Protein AF-A0A7X4AG46-F1 (afdb_monomer_lite)

Sequence (211 aa):
MIAHLKGREKALELFGLTGSRAEWIVLASLHGGVFTRSQLSEWFGMDRFKTLRFVQFLKRRRLAAEEMVGDLKVCRICARGIYRALGAEGIRLRRITATEVAMRRLLSFDYVIDHPDQSWLPTEDEKVAAFEALDIGRPAMPVRVYRGAAGGARRYFPRGMPVALDSRRAVFVHADPGWDTSTALRSWRDRHLKLWEALRELGLSVEVAGV

Structure (mmCIF, N/CA/C/O backbone):
data_AF-A0A7X4AG46-F1
#
_entry.id   AF-A0A7X4AG46-F1
#
loop_
_atom_site.group_PDB
_atom_site.id
_atom_site.type_symbol
_atom_site.label_atom_id
_atom_site.label_alt_id
_atom_site.label_comp_id
_atom_site.label_asym_id
_atom_site.label_entity_id
_atom_site.label_seq_id
_atom_site.pdbx_PDB_ins_code
_atom_site.Cartn_x
_atom_site.Cartn_y
_atom_site.Cartn_z
_atom_site.occupancy
_atom_site.B_iso_or_equiv
_atom_site.auth_seq_id
_atom_site.auth_comp_id
_atom_site.auth_asym_id
_atom_site.auth_atom_id
_atom_site.pdbx_PDB_model_num
ATOM 1 N N . MET A 1 1 ? -16.866 -0.900 -3.834 1.00 57.66 1 MET A N 1
ATOM 2 C CA . MET A 1 1 ? -15.931 -2.041 -3.762 1.00 57.66 1 MET A CA 1
ATOM 3 C C . MET A 1 1 ? -14.729 -1.708 -4.625 1.00 57.66 1 MET A C 1
ATOM 5 O O . MET A 1 1 ? -14.921 -1.357 -5.781 1.00 57.66 1 MET A O 1
ATOM 9 N N . ILE A 1 2 ? -13.528 -1.764 -4.055 1.00 76.81 2 ILE A N 1
ATOM 10 C CA . ILE A 1 2 ? -12.278 -1.457 -4.759 1.00 76.81 2 ILE A CA 1
ATOM 11 C C . ILE A 1 2 ? -11.921 -2.633 -5.681 1.00 76.81 2 ILE A C 1
ATOM 13 O O . ILE A 1 2 ? -11.839 -3.774 -5.219 1.00 76.81 2 ILE A O 1
ATOM 17 N N . ALA A 1 3 ? -11.723 -2.369 -6.974 1.00 78.75 3 ALA A N 1
ATOM 18 C CA . ALA A 1 3 ? -11.667 -3.406 -8.006 1.00 78.75 3 ALA A CA 1
ATOM 19 C C . ALA A 1 3 ? -10.555 -4.449 -7.775 1.00 78.75 3 ALA A C 1
ATOM 21 O O . ALA A 1 3 ? -10.831 -5.648 -7.831 1.00 78.75 3 ALA A O 1
ATOM 22 N N . HIS A 1 4 ? -9.332 -4.022 -7.433 1.00 84.00 4 HIS A N 1
ATOM 23 C CA . HIS A 1 4 ? -8.186 -4.930 -7.229 1.00 84.00 4 HIS A CA 1
ATOM 24 C C . HIS A 1 4 ? -8.269 -5.766 -5.941 1.00 84.00 4 HIS A C 1
ATOM 26 O O . HIS A 1 4 ? -7.485 -6.701 -5.750 1.00 84.00 4 HIS A O 1
ATOM 32 N N . LEU A 1 5 ? -9.215 -5.450 -5.050 1.00 85.88 5 LEU A N 1
ATOM 33 C CA . LEU A 1 5 ? -9.438 -6.185 -3.802 1.00 85.88 5 LEU A CA 1
ATOM 34 C C . LEU A 1 5 ? -10.561 -7.212 -3.887 1.00 85.88 5 LEU A C 1
ATOM 36 O O . LEU A 1 5 ? -10.688 -8.029 -2.975 1.00 85.88 5 LEU A O 1
ATOM 40 N N . LYS A 1 6 ? -11.356 -7.183 -4.960 1.00 87.44 6 LYS A N 1
ATOM 41 C CA . LYS A 1 6 ? -12.551 -8.011 -5.108 1.00 87.44 6 LYS A CA 1
ATOM 42 C C . LYS A 1 6 ? -12.244 -9.492 -4.868 1.00 87.44 6 LYS A C 1
ATOM 44 O O . LYS A 1 6 ? -11.406 -10.085 -5.542 1.00 87.44 6 LYS A O 1
ATOM 49 N N . GLY A 1 7 ? -12.954 -10.093 -3.917 1.00 90.06 7 GLY A N 1
ATOM 50 C CA . GLY A 1 7 ? -12.848 -11.501 -3.544 1.00 90.06 7 GLY A CA 1
ATOM 51 C C . GLY A 1 7 ? -11.800 -11.794 -2.468 1.00 90.06 7 GLY A C 1
ATOM 52 O O . GLY A 1 7 ? -11.896 -12.833 -1.812 1.00 90.06 7 GLY A O 1
ATOM 53 N N . ARG A 1 8 ? -10.834 -10.895 -2.224 1.00 93.44 8 ARG A N 1
ATOM 54 C CA . ARG A 1 8 ? -9.813 -11.082 -1.176 1.00 93.44 8 ARG A CA 1
ATOM 55 C C . ARG A 1 8 ? -10.402 -10.925 0.225 1.00 93.44 8 ARG A C 1
ATOM 57 O O . ARG A 1 8 ? -9.885 -11.510 1.173 1.00 93.44 8 ARG A O 1
ATOM 64 N N . GLU A 1 9 ? -11.493 -10.175 0.371 1.00 93.75 9 GLU A N 1
ATOM 65 C CA . GLU A 1 9 ? -12.183 -9.960 1.645 1.00 93.75 9 GLU A CA 1
ATOM 66 C C . GLU A 1 9 ? -12.731 -11.262 2.244 1.00 93.75 9 GLU A C 1
ATOM 68 O O . GLU A 1 9 ? -12.702 -11.433 3.463 1.00 93.75 9 GLU A O 1
ATOM 73 N N . LYS A 1 10 ? -13.129 -12.220 1.395 1.00 95.25 10 LYS A N 1
ATOM 74 C CA . LYS A 1 10 ? -13.623 -13.539 1.822 1.00 95.25 10 LYS A CA 1
ATOM 75 C C . LYS A 1 10 ? -12.570 -14.341 2.580 1.00 95.25 10 LYS A C 1
ATOM 77 O O . LYS A 1 10 ? -12.891 -15.071 3.513 1.00 95.25 10 LYS A O 1
ATOM 82 N N . ALA A 1 11 ? -11.292 -14.154 2.247 1.00 95.62 11 ALA A N 1
ATOM 83 C CA . ALA A 1 11 ? -10.194 -14.804 2.956 1.00 95.62 11 ALA A CA 1
ATOM 84 C C . ALA A 1 11 ? -10.101 -14.366 4.430 1.00 95.62 11 ALA A C 1
ATOM 86 O O . ALA A 1 11 ? -9.425 -15.020 5.225 1.00 95.62 11 ALA A O 1
ATOM 87 N N . LEU A 1 12 ? -10.772 -13.270 4.817 1.00 97.00 12 LEU A N 1
ATOM 88 C CA . LEU A 1 12 ? -10.755 -12.766 6.186 1.00 97.00 12 LEU A CA 1
ATOM 89 C C . LEU A 1 12 ? -11.916 -13.254 7.066 1.00 97.00 12 LEU A C 1
ATOM 91 O O . LEU A 1 12 ? -11.895 -13.012 8.279 1.00 97.00 12 LEU A O 1
ATOM 95 N N . GLU A 1 13 ? -12.869 -14.008 6.512 1.00 96.19 13 GLU A N 1
ATOM 96 C CA . GLU A 1 13 ? -14.014 -14.552 7.259 1.00 96.19 13 GLU A CA 1
ATOM 97 C C . GLU A 1 13 ? -13.573 -15.460 8.413 1.00 96.19 13 GLU A C 1
ATOM 99 O O . GLU A 1 13 ? -14.125 -15.387 9.512 1.00 96.19 13 GLU A O 1
ATOM 104 N N . LEU A 1 14 ? -12.490 -16.222 8.225 1.00 95.25 14 LEU A N 1
ATOM 105 C CA . LEU A 1 14 ? -11.906 -17.086 9.258 1.00 95.25 14 LEU A CA 1
ATOM 106 C C . LEU A 1 14 ? -11.330 -16.315 10.465 1.00 95.25 14 LEU A C 1
ATOM 108 O O . LEU A 1 14 ? -11.115 -16.891 11.530 1.00 95.25 14 LEU A O 1
ATOM 112 N N . PHE A 1 15 ? -11.117 -15.001 10.333 1.00 96.75 15 PHE A N 1
ATOM 113 C CA . PHE A 1 15 ? -10.746 -14.106 11.438 1.00 96.75 15 PHE A CA 1
ATOM 114 C C . PHE A 1 15 ? -11.965 -13.384 12.045 1.00 96.75 15 PHE A C 1
ATOM 116 O O . PHE A 1 15 ? -11.825 -12.545 12.943 1.00 96.75 15 PHE A O 1
ATOM 123 N N . GLY A 1 16 ? -13.173 -13.712 11.575 1.00 96.12 16 GLY A N 1
ATOM 124 C CA . GLY A 1 16 ? -14.434 -13.068 11.934 1.00 96.12 16 GLY A CA 1
ATOM 125 C C . GLY A 1 16 ? -14.559 -11.642 11.400 1.00 96.12 16 GLY A C 1
ATOM 126 O O . GLY A 1 16 ? -15.196 -10.808 12.045 1.00 96.12 16 GLY A O 1
ATOM 127 N N . LEU A 1 17 ? -13.905 -11.347 10.275 1.00 96.50 17 LEU A N 1
ATOM 128 C CA . LEU A 1 17 ? -14.048 -10.100 9.531 1.00 96.50 17 LEU A CA 1
ATOM 129 C C . LEU A 1 17 ? -14.922 -10.367 8.305 1.00 96.50 17 LEU A C 1
ATOM 131 O O . LEU A 1 17 ? -14.644 -11.286 7.547 1.00 96.50 17 LEU A O 1
ATOM 135 N N . THR A 1 18 ? -15.958 -9.557 8.101 1.00 94.31 18 THR A N 1
ATOM 136 C CA . THR A 1 18 ? -16.891 -9.690 6.972 1.00 94.31 18 THR A CA 1
ATOM 137 C C . THR A 1 18 ? -17.238 -8.322 6.389 1.00 94.31 18 THR A C 1
ATOM 139 O O . THR A 1 18 ? -17.055 -7.287 7.045 1.00 94.31 18 THR A O 1
ATOM 142 N N . GLY A 1 19 ? -17.733 -8.315 5.148 1.00 92.12 19 GLY A N 1
ATOM 143 C CA . GLY A 1 19 ? -18.195 -7.113 4.453 1.00 92.12 19 GLY A CA 1
ATOM 144 C C . GLY A 1 19 ? -17.146 -6.001 4.420 1.00 92.12 19 GLY A C 1
ATOM 145 O O . GLY A 1 19 ? -15.949 -6.249 4.282 1.00 92.12 19 GLY A O 1
ATOM 146 N N . SER A 1 20 ? -17.589 -4.764 4.632 1.00 91.62 20 SER A N 1
ATOM 147 C CA . SER A 1 20 ? -16.734 -3.577 4.548 1.00 91.62 20 SER A CA 1
ATOM 148 C C . SER A 1 20 ? -15.586 -3.563 5.575 1.00 91.62 20 SER A C 1
ATOM 150 O O . SER A 1 20 ? -14.523 -3.006 5.308 1.00 91.62 20 SER A O 1
ATOM 152 N N . ARG A 1 21 ? -15.729 -4.244 6.727 1.00 94.81 21 ARG A N 1
ATOM 153 C CA . ARG A 1 21 ? -14.625 -4.434 7.694 1.00 94.81 21 ARG A CA 1
ATOM 154 C C . ARG A 1 21 ? -13.525 -5.331 7.145 1.00 94.81 21 ARG A C 1
ATOM 156 O O . ARG A 1 21 ? -12.355 -5.076 7.419 1.00 94.81 21 ARG A O 1
ATOM 163 N N . ALA A 1 22 ? -13.892 -6.385 6.420 1.00 95.88 22 ALA A N 1
ATOM 164 C CA . ALA A 1 22 ? -12.917 -7.228 5.748 1.00 95.88 22 ALA A CA 1
ATOM 165 C C . ALA A 1 22 ? -12.231 -6.446 4.623 1.00 95.88 22 ALA A C 1
ATOM 167 O O . ALA A 1 22 ? -11.005 -6.436 4.584 1.00 95.88 22 ALA A O 1
ATOM 168 N N . GLU A 1 23 ? -12.986 -5.707 3.802 1.00 94.81 23 GLU A N 1
ATOM 169 C CA . GLU A 1 23 ? -12.425 -4.854 2.740 1.00 94.81 23 GLU A CA 1
ATOM 170 C C . GLU A 1 23 ? -11.373 -3.874 3.280 1.00 94.81 23 GLU A C 1
ATOM 172 O O . GLU A 1 23 ? -10.259 -3.829 2.760 1.00 94.81 23 GLU A O 1
ATOM 177 N N . TRP A 1 24 ? -11.674 -3.167 4.376 1.00 95.94 24 TRP A N 1
ATOM 178 C CA . TRP A 1 24 ? -10.717 -2.269 5.030 1.00 95.94 24 TRP A CA 1
ATOM 179 C C . TRP A 1 24 ? -9.435 -2.985 5.464 1.00 95.94 24 TRP A C 1
ATOM 181 O O . TRP A 1 24 ? -8.330 -2.504 5.219 1.00 95.94 24 TRP A O 1
ATOM 191 N N . ILE A 1 25 ? -9.558 -4.146 6.114 1.00 97.56 25 ILE A N 1
ATOM 192 C CA . ILE A 1 25 ? -8.389 -4.888 6.599 1.00 97.56 25 ILE A CA 1
ATOM 193 C C . ILE A 1 25 ? -7.570 -5.456 5.440 1.00 97.56 25 ILE A C 1
ATOM 195 O O . ILE A 1 25 ? -6.343 -5.469 5.541 1.00 97.56 25 ILE A O 1
ATOM 199 N N . VAL A 1 26 ? -8.198 -5.876 4.340 1.00 96.75 26 VAL A N 1
ATOM 200 C CA . VAL A 1 26 ? -7.478 -6.243 3.115 1.00 96.75 26 VAL A CA 1
ATOM 201 C C . VAL A 1 26 ? -6.711 -5.038 2.577 1.00 96.75 26 VAL A 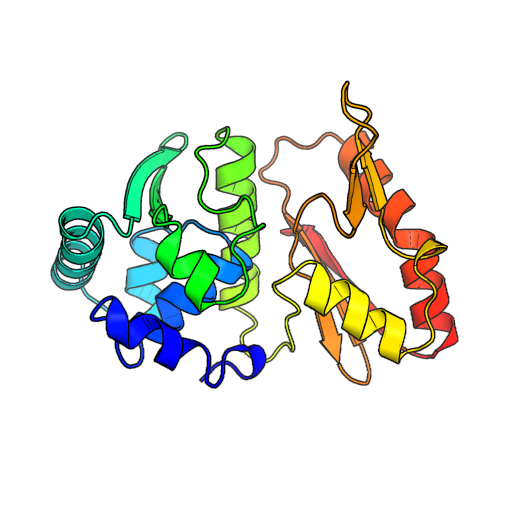C 1
ATOM 203 O O . VAL A 1 26 ? -5.499 -5.138 2.386 1.00 96.75 26 VAL A O 1
ATOM 206 N N . LEU A 1 27 ? -7.394 -3.907 2.379 1.00 96.25 27 LEU A N 1
ATOM 207 C CA . LEU A 1 27 ? -6.818 -2.674 1.842 1.00 96.25 27 LEU A CA 1
ATOM 208 C C . LEU A 1 27 ? -5.603 -2.242 2.674 1.00 96.25 27 LEU A C 1
ATOM 210 O O . LEU A 1 27 ? -4.491 -2.138 2.151 1.00 96.25 27 LEU A O 1
ATOM 214 N N . ALA A 1 28 ? -5.789 -2.114 3.990 1.00 96.94 28 ALA A N 1
ATOM 215 C CA . ALA A 1 28 ? -4.734 -1.750 4.924 1.00 96.94 28 ALA A CA 1
ATOM 216 C C . ALA A 1 28 ? -3.595 -2.772 4.949 1.00 96.94 28 ALA A C 1
ATOM 218 O O . ALA A 1 28 ? -2.438 -2.369 4.911 1.00 96.94 28 ALA A O 1
ATOM 219 N N . SER A 1 29 ? -3.867 -4.082 4.967 1.00 96.69 29 SER A N 1
ATOM 220 C CA . SER A 1 29 ? -2.807 -5.108 5.006 1.00 96.69 29 SER A CA 1
ATOM 221 C C . SER A 1 29 ? -1.920 -5.088 3.765 1.00 96.69 29 SER A C 1
ATOM 223 O O . SER A 1 29 ? -0.727 -5.370 3.863 1.00 96.69 29 SER A O 1
ATOM 225 N N . LEU A 1 30 ? -2.502 -4.782 2.609 1.00 95.25 30 LEU A N 1
ATOM 226 C CA . LEU A 1 30 ? -1.826 -4.859 1.322 1.00 95.25 30 LEU A CA 1
ATOM 227 C C . LEU A 1 30 ? -1.069 -3.580 0.950 1.00 95.25 30 LEU A C 1
ATOM 229 O O . LEU A 1 30 ? -0.043 -3.681 0.282 1.00 95.25 30 LEU A O 1
ATOM 233 N N . HIS A 1 31 ? -1.519 -2.412 1.417 1.00 94.44 31 HIS A N 1
ATOM 234 C CA . HIS A 1 31 ? -0.946 -1.124 1.002 1.00 94.44 31 HIS A CA 1
ATOM 235 C C . HIS A 1 31 ? -0.170 -0.375 2.090 1.00 94.44 31 HIS A C 1
ATOM 237 O O . HIS A 1 31 ? 0.759 0.359 1.765 1.00 94.44 31 HIS A O 1
ATOM 243 N N . GLY A 1 32 ? -0.452 -0.606 3.377 1.00 92.31 32 GLY A N 1
ATOM 244 C CA . GLY A 1 32 ? 0.255 0.083 4.471 1.00 92.31 32 GLY A CA 1
ATOM 245 C C . GLY A 1 32 ? 0.729 -0.818 5.613 1.00 92.31 32 GLY A C 1
ATOM 246 O O . GLY A 1 32 ? 1.736 -0.547 6.261 1.00 92.31 32 GLY A O 1
ATOM 247 N N . GLY A 1 33 ? 0.017 -1.904 5.903 1.00 95.69 33 GLY A N 1
ATOM 248 C CA . GLY A 1 33 ? 0.134 -2.701 7.133 1.00 95.69 33 GLY A CA 1
ATOM 249 C C . GLY A 1 33 ? -0.266 -1.971 8.407 1.00 95.69 33 GLY A C 1
ATOM 250 O O . GLY A 1 33 ? -0.248 -2.566 9.487 1.00 95.69 33 GLY A O 1
ATOM 251 N N . VAL A 1 34 ? -0.585 -0.687 8.294 1.00 96.69 34 VAL A N 1
ATOM 252 C CA . VAL A 1 34 ? -0.869 0.238 9.378 1.00 96.69 34 VAL A CA 1
ATOM 253 C C . VAL A 1 34 ? -1.988 1.177 8.950 1.00 96.69 34 VAL A C 1
ATOM 255 O O . VAL A 1 34 ? -2.142 1.436 7.761 1.00 96.69 34 VAL A O 1
ATOM 258 N N . PHE A 1 35 ? -2.752 1.678 9.912 1.00 97.75 35 PHE A N 1
ATOM 259 C CA . PHE A 1 35 ? -3.740 2.731 9.695 1.00 97.75 35 PHE A CA 1
ATOM 260 C C . PHE A 1 35 ? -3.978 3.530 10.981 1.00 97.75 35 PHE A C 1
ATOM 262 O O . PHE A 1 35 ? -3.713 3.046 12.086 1.00 97.75 35 PHE A O 1
ATOM 269 N N . THR A 1 36 ? -4.504 4.745 10.869 1.00 97.12 36 THR A N 1
ATOM 270 C CA . THR A 1 36 ? -4.928 5.562 12.010 1.00 97.12 36 THR A CA 1
ATOM 271 C C . THR A 1 36 ? -6.413 5.376 12.301 1.00 97.12 36 THR A C 1
ATOM 273 O O . THR A 1 36 ? -7.208 4.942 11.465 1.00 97.12 36 THR A O 1
ATOM 276 N N . ARG A 1 37 ? -6.828 5.740 13.517 1.00 95.69 37 ARG A N 1
ATOM 277 C CA . ARG A 1 37 ? -8.256 5.766 13.856 1.00 95.69 37 ARG A CA 1
ATOM 278 C C . ARG A 1 37 ? -9.026 6.782 13.014 1.00 95.69 37 ARG A C 1
ATOM 280 O O . ARG A 1 37 ? -10.192 6.527 12.751 1.00 95.69 37 ARG A O 1
ATOM 287 N N . SER A 1 38 ? -8.394 7.886 12.613 1.00 94.56 38 SER A N 1
ATOM 288 C CA . SER A 1 38 ? -9.013 8.918 11.777 1.00 94.56 38 SER A CA 1
ATOM 289 C C . SER A 1 38 ? -9.325 8.375 10.386 1.00 94.56 38 SER A C 1
ATOM 291 O O . SER A 1 38 ? -10.494 8.373 10.022 1.00 94.56 38 SER A O 1
ATOM 293 N N . GLN A 1 39 ? -8.337 7.773 9.710 1.00 96.06 39 GLN A N 1
ATOM 294 C CA . GLN A 1 39 ? -8.519 7.096 8.416 1.00 96.06 39 GLN A CA 1
ATOM 295 C C . GLN A 1 39 ? -9.651 6.056 8.481 1.00 96.06 39 GLN A C 1
ATOM 297 O O . GLN A 1 39 ? -10.525 6.001 7.623 1.00 96.06 39 GLN A O 1
ATOM 302 N N . LEU A 1 40 ? -9.674 5.249 9.550 1.00 95.94 40 LEU A N 1
ATOM 303 C CA . LEU A 1 40 ? -10.729 4.260 9.776 1.00 95.94 40 LEU A CA 1
ATOM 304 C C . LEU A 1 40 ? -12.113 4.912 9.970 1.00 95.94 40 LEU A C 1
ATOM 306 O O . LEU A 1 40 ? -13.106 4.424 9.436 1.00 95.94 40 LEU A O 1
ATOM 310 N N . SER A 1 41 ? -12.195 5.972 10.778 1.00 95.38 41 SER A N 1
ATOM 311 C CA . SER A 1 41 ? -13.450 6.682 11.052 1.00 95.38 41 SER A CA 1
ATOM 312 C C . SER A 1 41 ? -14.015 7.308 9.785 1.00 95.38 41 SER A C 1
ATOM 314 O O . SER A 1 41 ? -15.211 7.187 9.540 1.00 95.38 41 SER A O 1
ATOM 316 N N . GLU A 1 42 ? -13.150 7.944 9.001 1.00 94.50 42 GLU A N 1
ATOM 317 C CA . GLU A 1 42 ? -13.475 8.609 7.744 1.00 94.50 42 GLU A CA 1
ATOM 318 C C . GLU A 1 42 ? -13.971 7.607 6.704 1.00 94.50 42 GLU A C 1
ATOM 320 O O . GLU A 1 42 ? -15.089 7.749 6.213 1.00 94.50 42 GLU A O 1
ATOM 325 N N . TRP A 1 43 ? -13.229 6.514 6.494 1.00 91.69 43 TRP A N 1
ATOM 326 C CA . TRP A 1 43 ? -13.609 5.446 5.567 1.00 91.69 43 TRP A CA 1
ATOM 327 C C . TRP A 1 43 ? -15.017 4.893 5.825 1.00 91.69 43 TRP A C 1
ATOM 329 O O . TRP A 1 43 ? -15.775 4.616 4.897 1.00 91.69 43 TRP A O 1
ATOM 339 N N . PHE A 1 44 ? -15.379 4.703 7.096 1.00 93.06 44 PHE A N 1
ATOM 340 C CA . PHE A 1 44 ? -16.669 4.125 7.464 1.00 93.06 44 PHE A CA 1
ATOM 341 C C . PHE A 1 44 ? -17.762 5.150 7.801 1.00 93.06 44 PHE A C 1
ATOM 343 O O . PHE A 1 44 ? -18.873 4.735 8.142 1.00 93.06 44 PHE A O 1
ATOM 350 N N . GLY A 1 45 ? -17.463 6.454 7.805 1.00 92.75 45 GLY A N 1
ATOM 351 C CA . GLY A 1 45 ? -18.355 7.468 8.382 1.00 92.75 45 GLY A CA 1
ATOM 352 C C . GLY A 1 45 ? -18.742 7.155 9.838 1.00 92.75 45 GLY A C 1
ATOM 353 O O . GLY A 1 45 ? -19.884 7.354 10.254 1.00 92.75 45 GLY A O 1
ATOM 354 N N . MET A 1 46 ? -17.823 6.561 10.607 1.00 91.44 46 MET A N 1
ATOM 355 C CA . MET A 1 46 ? -18.072 6.100 11.975 1.00 91.44 46 MET A CA 1
ATOM 356 C C . MET A 1 46 ? -17.779 7.183 13.011 1.00 91.44 46 MET A C 1
ATOM 358 O O . MET A 1 46 ? -16.828 7.951 12.890 1.00 91.44 46 MET A O 1
ATOM 362 N N . ASP A 1 47 ? -18.544 7.163 14.104 1.00 93.44 47 ASP A N 1
ATOM 363 C CA . ASP A 1 47 ? -18.209 7.909 15.314 1.00 93.44 47 ASP A CA 1
ATOM 364 C C . ASP A 1 47 ? -17.015 7.288 16.067 1.00 93.44 47 ASP A C 1
ATOM 366 O O . ASP A 1 47 ? -16.652 6.115 15.900 1.00 93.44 47 ASP A O 1
ATOM 370 N N . ARG A 1 48 ? -16.440 8.073 16.985 1.00 91.06 48 ARG A N 1
ATOM 371 C CA . ARG A 1 48 ? -15.284 7.681 17.805 1.00 91.06 48 ARG A CA 1
ATOM 372 C C . ARG A 1 48 ? -15.496 6.371 18.578 1.00 91.06 48 ARG A C 1
ATOM 374 O O . ARG A 1 48 ? -14.542 5.603 18.735 1.00 91.06 48 ARG A O 1
ATOM 381 N N . PHE A 1 49 ? -16.702 6.100 19.081 1.00 94.44 49 PHE A N 1
ATOM 382 C CA . PHE A 1 49 ? -16.981 4.906 19.886 1.00 94.44 49 PHE A CA 1
ATOM 383 C C . PHE A 1 49 ? -17.026 3.641 19.028 1.00 94.44 49 PHE A C 1
ATOM 385 O O . PHE A 1 49 ? -16.495 2.603 19.432 1.00 94.44 49 PHE A O 1
ATOM 392 N N . LYS A 1 50 ? -17.631 3.700 17.837 1.00 95.19 50 LYS A N 1
ATOM 393 C CA . LYS A 1 50 ? -17.628 2.593 16.864 1.00 95.19 50 LYS A CA 1
ATOM 394 C C . LYS A 1 50 ? -16.210 2.278 16.393 1.00 95.19 50 LYS A C 1
ATOM 396 O O . LYS A 1 50 ? -15.805 1.114 16.459 1.00 95.19 50 LYS A O 1
ATOM 401 N N . THR A 1 51 ? -15.440 3.305 16.044 1.00 95.38 51 THR A N 1
ATOM 402 C CA . THR A 1 51 ? -14.027 3.186 15.655 1.00 95.38 51 THR A CA 1
ATOM 403 C C . THR A 1 51 ? -13.206 2.520 16.763 1.00 95.38 51 THR A C 1
ATOM 405 O O . THR A 1 51 ? -12.516 1.525 16.525 1.00 95.38 51 THR A O 1
ATOM 408 N N . LEU A 1 52 ? -13.345 2.979 18.014 1.00 95.75 52 LEU A N 1
ATOM 409 C CA . LEU A 1 52 ? -12.647 2.383 19.157 1.00 95.75 52 LEU A CA 1
ATOM 410 C C . LEU A 1 52 ? -13.038 0.917 19.383 1.00 95.75 52 LEU A C 1
ATOM 412 O O . LEU A 1 52 ? -12.161 0.086 19.624 1.00 95.75 52 LEU A O 1
ATOM 416 N N . ARG A 1 53 ? -14.331 0.579 19.300 1.00 96.94 53 ARG A N 1
ATOM 417 C CA . ARG A 1 53 ? -14.803 -0.806 19.465 1.00 96.94 53 ARG A CA 1
ATOM 418 C C . ARG A 1 53 ? -14.206 -1.736 18.415 1.00 96.94 53 ARG A C 1
ATOM 420 O O . ARG A 1 53 ? -13.801 -2.845 18.766 1.00 96.94 53 ARG A O 1
ATOM 427 N N . PHE A 1 54 ? -14.109 -1.297 17.161 1.00 97.38 54 PHE A N 1
ATOM 428 C CA . PHE A 1 54 ? -13.514 -2.116 16.108 1.00 97.38 54 PHE A CA 1
ATOM 429 C C . PHE A 1 54 ? -12.008 -2.317 16.319 1.00 97.38 54 PHE A C 1
ATOM 431 O O . PHE A 1 54 ? -11.526 -3.448 16.278 1.00 97.38 54 PHE A O 1
ATOM 438 N N . VAL A 1 55 ? -11.272 -1.263 16.676 1.00 97.38 55 VAL A N 1
ATOM 439 C CA . VAL A 1 55 ? -9.846 -1.383 17.025 1.00 97.38 55 VAL A CA 1
ATOM 440 C C . VAL A 1 55 ? -9.637 -2.318 18.222 1.00 97.38 55 VAL A C 1
ATOM 442 O O . VAL A 1 55 ? -8.758 -3.179 18.199 1.00 97.38 55 VAL A O 1
ATOM 445 N N . GLN A 1 56 ? -10.471 -2.219 19.261 1.00 97.94 56 GLN A N 1
ATOM 446 C CA . GLN A 1 56 ? -10.411 -3.137 20.400 1.00 97.94 56 GLN A CA 1
ATOM 447 C C . GLN A 1 56 ? -10.701 -4.588 20.003 1.00 97.94 56 GLN A C 1
ATOM 449 O O . GLN A 1 56 ? -10.042 -5.489 20.518 1.00 97.94 56 GLN A O 1
ATOM 454 N N . PHE A 1 57 ? -11.654 -4.824 19.09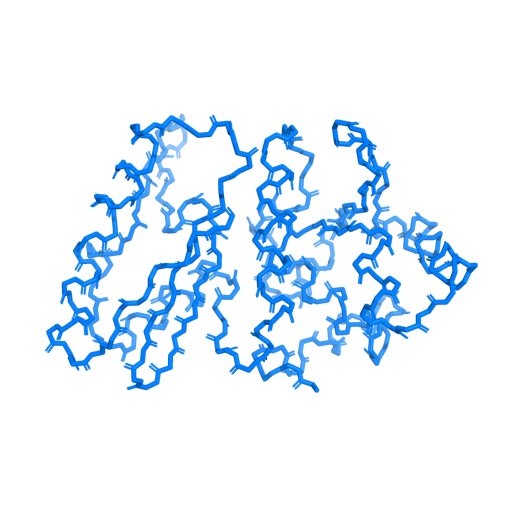8 1.00 97.75 57 PHE A N 1
ATOM 455 C CA . PHE A 1 57 ? -11.920 -6.152 18.546 1.00 97.75 57 PHE A CA 1
ATOM 456 C C . PHE A 1 57 ? -10.666 -6.736 17.876 1.00 97.75 57 PHE A C 1
ATOM 458 O O . PHE A 1 57 ? -10.270 -7.857 18.206 1.00 97.75 57 PHE A O 1
ATOM 465 N N . LEU A 1 58 ? -9.989 -5.960 17.021 1.00 98.12 58 LEU A N 1
ATOM 466 C CA . LEU A 1 58 ? -8.754 -6.397 16.359 1.00 98.12 58 LEU A CA 1
ATOM 467 C C . LEU A 1 58 ? -7.656 -6.730 17.379 1.00 98.12 58 LEU A C 1
ATOM 469 O O . LEU A 1 58 ? -6.988 -7.757 17.255 1.00 98.12 58 LEU A O 1
ATOM 473 N N . LYS A 1 59 ? -7.498 -5.904 18.420 1.00 98.00 59 LYS A N 1
ATOM 474 C CA . LYS A 1 59 ? -6.492 -6.109 19.476 1.00 98.00 59 LYS A CA 1
ATOM 475 C C . LYS A 1 59 ? -6.772 -7.336 20.334 1.00 98.00 59 LYS A C 1
ATOM 477 O O . LYS A 1 59 ? -5.868 -8.137 20.556 1.00 98.00 59 LYS A O 1
ATOM 482 N N . ARG A 1 60 ? -8.016 -7.520 20.791 1.00 97.56 60 ARG A N 1
ATOM 483 C CA . ARG A 1 60 ? -8.409 -8.679 21.616 1.00 97.56 60 ARG A CA 1
ATOM 484 C C . ARG A 1 60 ? -8.168 -10.000 20.887 1.00 97.56 60 ARG A C 1
ATOM 486 O O . ARG A 1 60 ? -7.751 -10.971 21.506 1.00 97.56 60 ARG A O 1
ATOM 493 N N . ARG A 1 61 ? -8.356 -10.014 19.565 1.00 97.06 61 ARG A N 1
ATOM 494 C CA . ARG A 1 61 ? -8.074 -11.173 18.704 1.00 97.06 61 ARG A CA 1
ATOM 495 C C . ARG A 1 61 ? -6.622 -11.252 18.221 1.00 97.06 61 ARG A C 1
ATOM 497 O O . ARG A 1 61 ? -6.303 -12.126 17.423 1.00 97.06 61 ARG A O 1
ATOM 504 N N . ARG A 1 62 ? -5.744 -10.356 18.690 1.00 97.12 62 ARG A N 1
ATOM 505 C CA . ARG A 1 62 ? -4.325 -10.266 18.296 1.00 97.12 62 ARG A CA 1
ATOM 506 C C . ARG A 1 62 ? -4.123 -10.122 16.780 1.00 97.12 62 ARG A C 1
ATOM 508 O O . ARG A 1 62 ? -3.108 -10.554 16.241 1.00 97.12 62 ARG A O 1
ATOM 515 N N . LEU A 1 63 ? -5.092 -9.513 16.096 1.00 97.94 63 LEU A N 1
ATOM 516 C CA . LEU A 1 63 ? -5.037 -9.210 14.664 1.00 97.94 63 LEU A CA 1
ATOM 517 C C . LEU A 1 63 ? -4.245 -7.929 14.395 1.00 97.94 63 LEU A C 1
ATOM 519 O O . LEU A 1 63 ? -3.515 -7.843 13.406 1.00 97.94 63 LEU A O 1
ATOM 523 N N . ALA A 1 64 ? -4.359 -6.961 15.304 1.00 98.00 64 ALA A N 1
ATOM 524 C CA . ALA A 1 64 ? -3.632 -5.703 15.261 1.00 98.00 64 ALA A CA 1
ATOM 525 C C . ALA A 1 64 ? -3.064 -5.327 16.636 1.00 98.00 64 ALA A C 1
ATOM 527 O O . ALA A 1 64 ? -3.564 -5.762 17.675 1.00 98.00 64 ALA A O 1
ATOM 528 N N . ALA A 1 65 ? -2.038 -4.483 16.629 1.00 97.25 65 ALA A N 1
ATOM 529 C CA . ALA A 1 65 ? -1.488 -3.813 17.799 1.00 97.25 65 ALA A CA 1
ATOM 530 C C . ALA A 1 65 ? -1.599 -2.295 17.610 1.00 97.25 65 ALA A C 1
ATOM 532 O O . ALA A 1 65 ? -1.555 -1.812 16.484 1.00 97.25 65 ALA A O 1
ATOM 533 N N . GLU A 1 66 ? -1.752 -1.550 18.703 1.00 95.94 66 GLU A N 1
ATOM 534 C CA . GLU A 1 66 ? -1.664 -0.089 18.665 1.00 95.94 66 GLU A CA 1
ATOM 535 C C . GLU A 1 66 ? -0.329 0.356 19.240 1.00 95.94 66 GLU A C 1
ATOM 537 O O . GLU A 1 66 ? 0.040 -0.090 20.325 1.00 95.94 66 GLU A O 1
ATOM 542 N N . GLU A 1 67 ? 0.346 1.251 18.535 1.00 94.56 67 GLU A N 1
ATOM 543 C CA . GLU A 1 67 ? 1.639 1.815 18.911 1.00 94.56 67 GLU A CA 1
ATOM 544 C C . GLU A 1 67 ? 1.668 3.320 18.611 1.00 94.56 67 GLU A C 1
ATOM 546 O O . GLU A 1 67 ? 0.847 3.825 17.839 1.00 94.56 67 GLU A O 1
ATOM 551 N N . MET A 1 68 ? 2.568 4.042 19.280 1.00 94.69 68 MET A N 1
ATOM 552 C CA . MET A 1 68 ? 2.838 5.447 18.977 1.00 94.69 68 MET A CA 1
ATOM 553 C C . MET A 1 68 ? 3.914 5.520 17.896 1.00 94.69 68 MET A C 1
ATOM 555 O O . MET A 1 68 ? 4.948 4.860 18.000 1.00 94.69 68 MET A O 1
ATOM 559 N N . VAL A 1 69 ? 3.654 6.311 16.863 1.00 92.00 69 VAL A N 1
ATOM 560 C CA . VAL A 1 69 ? 4.570 6.612 15.764 1.00 92.00 69 VAL A CA 1
ATOM 561 C C . VAL A 1 69 ? 4.733 8.127 15.763 1.00 92.00 69 VAL A C 1
ATOM 563 O O . VAL A 1 69 ? 3.851 8.845 15.296 1.00 92.00 69 VAL A O 1
ATOM 566 N N . GLY A 1 70 ? 5.810 8.617 16.384 1.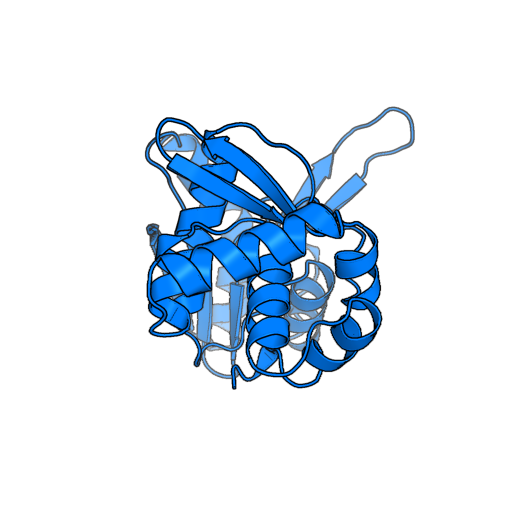00 88.62 70 GLY A N 1
ATOM 567 C CA . GLY A 1 70 ? 5.866 10.014 16.826 1.00 88.62 70 GLY A CA 1
ATOM 568 C C . GLY A 1 70 ? 4.691 10.310 17.764 1.00 88.62 70 GLY A C 1
ATOM 569 O O . GLY A 1 70 ? 4.421 9.530 18.679 1.00 88.62 70 GLY A O 1
ATOM 570 N N . ASP A 1 71 ? 3.935 11.364 17.463 1.00 89.81 71 ASP A N 1
ATOM 571 C CA . ASP A 1 71 ? 2.744 11.761 18.226 1.00 89.81 71 ASP A CA 1
ATOM 572 C C . ASP A 1 71 ? 1.437 11.134 17.705 1.00 89.81 71 ASP A C 1
ATOM 574 O O . ASP A 1 71 ? 0.351 11.396 18.229 1.00 89.81 71 ASP A O 1
ATOM 578 N N . LEU A 1 72 ? 1.512 10.267 16.688 1.00 92.31 72 LEU A N 1
ATOM 579 C CA . LEU A 1 72 ? 0.344 9.616 16.097 1.00 92.31 72 LEU A CA 1
ATOM 580 C C . LEU A 1 72 ? 0.111 8.224 16.679 1.00 92.31 72 LEU A C 1
ATOM 582 O O . LEU A 1 72 ? 1.014 7.393 16.774 1.00 92.31 72 LEU A O 1
ATOM 586 N N . LYS A 1 73 ? -1.152 7.931 17.004 1.00 95.12 73 LYS A N 1
ATOM 587 C CA . LYS A 1 73 ? -1.579 6.595 17.427 1.00 95.12 73 LYS A CA 1
ATOM 588 C C . LYS A 1 73 ? -1.960 5.746 16.220 1.00 95.12 73 LYS A C 1
ATOM 590 O O . LYS A 1 73 ? -2.971 6.001 15.562 1.00 95.12 73 LYS A O 1
ATOM 595 N N . VAL A 1 74 ? -1.180 4.700 15.980 1.00 96.88 74 VAL A N 1
ATOM 596 C CA . VAL A 1 74 ? -1.257 3.874 14.774 1.00 96.88 74 VAL A CA 1
ATOM 597 C C . VAL A 1 74 ? -1.667 2.449 15.126 1.00 96.88 74 VAL A C 1
ATOM 599 O O . VAL A 1 74 ? -1.155 1.849 16.069 1.00 96.88 74 VAL A O 1
ATOM 602 N N . CYS A 1 75 ? -2.599 1.893 14.355 1.00 97.81 75 CYS A N 1
ATOM 603 C CA . CYS A 1 75 ? -2.998 0.493 14.402 1.00 97.81 75 CYS A CA 1
ATOM 604 C C . CYS A 1 75 ? -2.197 -0.299 13.365 1.00 97.81 75 CYS A C 1
ATOM 606 O O . CYS A 1 75 ? -2.459 -0.191 12.172 1.00 97.81 75 CYS A O 1
ATOM 608 N N . ARG A 1 76 ? -1.255 -1.134 13.804 1.00 97.75 76 ARG A N 1
ATOM 609 C CA . ARG A 1 76 ? -0.504 -2.055 12.943 1.00 97.75 76 ARG A CA 1
ATOM 610 C C . ARG A 1 76 ? -1.175 -3.418 12.879 1.00 97.75 76 ARG A C 1
ATOM 612 O O . ARG A 1 76 ? -1.346 -4.075 13.905 1.00 97.75 76 ARG A O 1
ATOM 619 N N . ILE A 1 77 ? -1.470 -3.896 11.675 1.00 97.94 77 ILE A N 1
ATOM 620 C CA . ILE A 1 77 ? -1.991 -5.245 11.434 1.00 97.94 77 ILE A CA 1
ATOM 621 C C . ILE A 1 77 ? -0.825 -6.225 11.548 1.00 97.94 77 ILE A C 1
ATOM 623 O O . ILE A 1 77 ? 0.055 -6.267 10.688 1.00 97.94 77 ILE A O 1
ATOM 627 N N . CYS A 1 78 ? -0.788 -7.002 12.629 1.00 96.50 78 CYS A N 1
ATOM 628 C CA . CYS A 1 78 ? 0.380 -7.790 13.022 1.00 96.50 78 CYS A CA 1
ATOM 629 C C . CYS A 1 78 ? 0.207 -9.304 12.825 1.00 96.50 78 CYS A C 1
ATOM 631 O O . CYS A 1 78 ? 1.204 -10.032 12.773 1.00 96.50 78 CYS A O 1
ATOM 633 N N . ALA A 1 79 ? -1.030 -9.790 12.684 1.00 96.56 79 ALA A N 1
ATOM 634 C CA . ALA A 1 79 ? -1.299 -11.217 12.559 1.00 96.56 79 ALA A CA 1
ATOM 635 C C . ALA A 1 79 ? -0.781 -11.784 11.234 1.00 96.56 79 ALA A C 1
ATOM 637 O O . ALA A 1 79 ? -1.332 -11.529 10.168 1.00 96.56 79 ALA A O 1
ATOM 638 N N . ARG A 1 80 ? 0.235 -12.652 11.314 1.00 96.00 80 ARG A N 1
ATOM 639 C CA . ARG A 1 80 ? 0.792 -13.389 10.163 1.00 96.00 80 ARG A CA 1
ATOM 640 C C . ARG A 1 80 ? -0.278 -14.155 9.375 1.00 96.00 80 ARG A C 1
ATOM 642 O O . ARG A 1 80 ? -0.160 -14.247 8.159 1.00 96.00 80 ARG A O 1
ATOM 649 N N . GLY A 1 81 ? -1.308 -14.664 10.057 1.00 96.75 81 GLY A N 1
ATOM 650 C CA . GLY A 1 81 ? -2.424 -15.377 9.434 1.00 96.75 81 GLY A CA 1
ATOM 651 C C . GLY A 1 81 ? -3.188 -14.536 8.410 1.00 96.75 81 GLY A C 1
ATOM 652 O O . GLY A 1 81 ? -3.498 -15.059 7.348 1.00 96.75 81 GLY A O 1
ATOM 653 N N . ILE A 1 82 ? -3.417 -13.243 8.681 1.00 97.12 82 ILE A N 1
ATOM 654 C CA . ILE A 1 82 ? -4.086 -12.332 7.736 1.00 97.12 82 ILE A CA 1
ATOM 655 C C . ILE A 1 82 ? -3.274 -12.254 6.444 1.00 97.12 82 ILE A C 1
ATOM 657 O O . ILE A 1 82 ? -3.783 -12.525 5.366 1.00 97.12 82 ILE A O 1
ATOM 661 N N . TYR A 1 83 ? -1.976 -11.971 6.559 1.00 96.50 83 TYR A N 1
ATOM 662 C CA . TYR A 1 83 ? -1.100 -11.872 5.393 1.00 96.50 83 TYR A CA 1
ATOM 663 C C . TYR A 1 83 ? -1.005 -13.193 4.629 1.00 96.50 83 TYR A C 1
ATOM 665 O O . TYR A 1 83 ? -1.014 -13.176 3.408 1.00 96.50 83 TYR A O 1
ATOM 673 N N . ARG A 1 84 ? -0.956 -14.338 5.321 1.00 95.69 84 ARG A N 1
ATOM 674 C CA . ARG A 1 84 ? -0.991 -15.655 4.670 1.00 95.69 84 ARG A CA 1
ATOM 675 C C . ARG A 1 84 ? -2.278 -15.876 3.884 1.00 95.69 84 ARG A C 1
ATOM 677 O O . ARG A 1 84 ? -2.201 -16.288 2.735 1.00 95.69 84 ARG A O 1
ATOM 684 N N . ALA A 1 85 ? -3.431 -15.583 4.483 1.00 95.81 85 ALA A N 1
ATOM 685 C CA . ALA A 1 85 ? -4.728 -15.735 3.827 1.00 95.81 85 ALA A CA 1
ATOM 686 C C . ALA A 1 85 ? -4.847 -14.860 2.565 1.00 95.81 85 ALA A C 1
ATOM 688 O O . ALA A 1 85 ? -5.525 -15.234 1.618 1.00 95.81 85 ALA A O 1
ATOM 689 N N . LEU A 1 86 ? -4.135 -13.730 2.531 1.00 94.50 86 LEU A N 1
ATOM 690 C CA . LEU A 1 86 ? -4.076 -12.817 1.388 1.00 94.50 86 LEU A CA 1
ATOM 691 C C . LEU A 1 86 ? -2.953 -13.131 0.383 1.00 94.50 86 LEU A C 1
ATOM 693 O O . LEU A 1 86 ? -2.691 -12.309 -0.490 1.00 94.50 86 LEU A O 1
ATOM 697 N N . GLY A 1 87 ? -2.236 -14.255 0.525 1.00 92.06 87 GLY A N 1
ATOM 698 C CA . GLY A 1 87 ? -1.077 -14.580 -0.324 1.00 92.06 87 GLY A CA 1
ATOM 699 C C . GLY A 1 87 ? 0.131 -13.650 -0.121 1.00 92.06 87 GLY A C 1
ATOM 700 O O . GLY A 1 87 ? 1.091 -13.678 -0.878 1.00 92.06 87 GLY A O 1
ATOM 701 N N . ALA A 1 88 ? 0.114 -12.834 0.930 1.00 91.69 88 ALA A N 1
ATOM 702 C CA . ALA A 1 88 ? 1.052 -11.754 1.213 1.00 91.69 88 ALA A CA 1
ATOM 703 C C . ALA A 1 88 ? 1.981 -12.057 2.409 1.00 91.69 88 ALA A C 1
ATOM 705 O O . ALA A 1 88 ? 2.534 -11.148 3.031 1.00 91.69 88 ALA A O 1
ATOM 706 N N . GLU A 1 89 ? 2.176 -13.327 2.783 1.00 89.62 89 GLU A N 1
ATOM 707 C CA . GLU A 1 89 ? 2.937 -13.718 3.985 1.00 89.62 89 GLU A CA 1
ATOM 708 C C . GLU A 1 89 ? 4.393 -13.203 3.991 1.00 89.62 89 GLU A C 1
ATOM 710 O O . GLU A 1 89 ? 4.958 -12.894 5.053 1.00 89.62 89 GLU A O 1
ATOM 715 N N . GLY A 1 90 ? 4.995 -13.079 2.804 1.00 82.94 90 GLY A N 1
ATOM 716 C CA . GLY A 1 90 ? 6.343 -12.543 2.600 1.00 82.94 90 GLY A CA 1
ATOM 717 C C . GLY A 1 90 ? 6.462 -11.030 2.827 1.00 82.94 90 GLY A C 1
ATOM 718 O O . GLY A 1 90 ? 7.568 -10.525 3.068 1.00 82.94 90 GLY A O 1
ATOM 719 N N . ILE A 1 91 ? 5.337 -10.307 2.821 1.00 86.38 91 ILE A N 1
ATOM 720 C CA . ILE A 1 91 ? 5.297 -8.858 2.994 1.00 86.38 91 ILE A CA 1
ATOM 721 C C . ILE A 1 91 ? 5.687 -8.482 4.437 1.00 86.38 91 ILE A C 1
ATOM 723 O O . ILE A 1 91 ? 5.253 -9.070 5.433 1.00 86.38 91 ILE A O 1
ATOM 727 N N . ARG A 1 92 ? 6.551 -7.467 4.566 1.00 87.25 92 ARG A N 1
ATOM 728 C CA . ARG A 1 92 ? 7.099 -6.996 5.856 1.00 87.25 92 ARG A CA 1
ATOM 729 C C . ARG A 1 92 ? 6.220 -5.958 6.563 1.00 87.25 92 ARG A C 1
ATOM 731 O O . ARG A 1 92 ? 6.611 -5.453 7.614 1.00 87.25 92 ARG A O 1
ATOM 738 N N . LEU A 1 93 ? 5.052 -5.657 6.007 1.00 90.00 93 LEU A N 1
ATOM 739 C CA . LEU A 1 93 ? 4.096 -4.673 6.515 1.00 90.00 93 LEU A CA 1
ATOM 740 C C . LEU A 1 93 ? 3.602 -5.004 7.938 1.00 90.00 93 LEU A C 1
ATOM 742 O O . LEU A 1 93 ? 3.421 -4.103 8.747 1.00 90.00 93 LEU A O 1
ATOM 746 N N . ARG A 1 94 ? 3.565 -6.289 8.317 1.00 92.62 94 ARG A N 1
ATOM 747 C CA . ARG A 1 94 ? 3.182 -6.723 9.675 1.00 92.62 94 ARG A CA 1
ATOM 748 C C . ARG A 1 94 ? 4.171 -6.396 10.796 1.00 92.62 94 ARG A C 1
ATOM 750 O O . ARG A 1 94 ? 3.822 -6.497 11.974 1.00 92.62 94 ARG A O 1
ATOM 757 N N . ARG A 1 95 ? 5.441 -6.154 10.455 1.00 91.75 95 ARG A N 1
ATOM 758 C CA . ARG A 1 95 ? 6.536 -6.036 11.432 1.00 91.75 95 ARG A CA 1
ATOM 759 C C . ARG A 1 95 ? 6.577 -4.628 12.016 1.00 91.75 95 ARG A C 1
ATOM 761 O O . ARG A 1 95 ? 6.239 -3.679 11.315 1.00 91.75 95 ARG A O 1
ATOM 768 N N . ILE A 1 96 ? 7.036 -4.526 13.263 1.00 92.19 96 ILE A N 1
ATOM 769 C CA . ILE A 1 96 ? 7.420 -3.245 13.869 1.00 92.19 96 ILE A CA 1
ATOM 770 C C . ILE A 1 96 ? 8.517 -2.625 13.001 1.00 92.19 96 ILE A C 1
ATOM 772 O O . ILE A 1 96 ? 9.413 -3.330 12.522 1.00 92.19 96 ILE A O 1
ATOM 776 N N . THR A 1 97 ? 8.420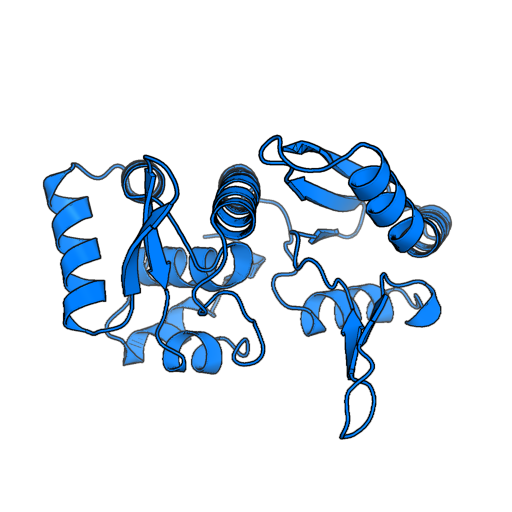 -1.322 12.776 1.00 91.62 97 THR A N 1
ATOM 777 C CA . THR A 1 97 ? 9.360 -0.553 11.963 1.00 91.62 97 THR A CA 1
ATOM 778 C C . THR A 1 97 ? 9.680 0.774 12.632 1.00 91.62 97 THR A C 1
ATOM 780 O O . THR A 1 97 ? 8.960 1.201 13.528 1.00 91.62 97 THR A O 1
ATOM 783 N N . ALA A 1 98 ? 10.751 1.422 12.179 1.00 92.00 98 ALA A N 1
ATOM 784 C CA . ALA A 1 98 ? 11.076 2.780 12.591 1.00 92.00 98 ALA A CA 1
ATOM 785 C C . ALA A 1 98 ? 9.959 3.770 12.211 1.00 92.00 98 ALA A C 1
ATOM 787 O O . ALA A 1 98 ? 9.173 3.505 11.288 1.00 92.00 98 ALA A O 1
ATOM 788 N N . THR A 1 99 ? 9.907 4.897 12.923 1.00 92.50 99 THR A N 1
ATOM 789 C CA . THR A 1 99 ? 8.874 5.933 12.786 1.00 92.50 99 THR A CA 1
ATOM 790 C C . THR A 1 99 ? 8.730 6.404 11.344 1.00 92.50 99 THR A C 1
ATOM 792 O O . THR A 1 99 ? 7.621 6.449 10.818 1.00 92.50 99 THR A O 1
ATOM 795 N N . GLU A 1 100 ? 9.842 6.649 10.658 1.00 91.50 100 GLU A N 1
ATOM 796 C CA . GLU A 1 100 ? 9.869 7.168 9.289 1.00 91.50 100 GLU A CA 1
ATOM 797 C C . GLU A 1 100 ? 9.242 6.174 8.304 1.00 91.50 100 GLU A C 1
ATOM 799 O O . GLU A 1 100 ? 8.530 6.545 7.373 1.00 91.50 100 GLU A O 1
ATOM 804 N N . VAL A 1 101 ? 9.464 4.875 8.525 1.00 91.94 101 VAL A N 1
ATOM 805 C CA . VAL A 1 101 ? 8.888 3.814 7.690 1.00 91.94 101 VAL A CA 1
ATOM 806 C C . VAL A 1 101 ? 7.387 3.675 7.938 1.00 91.94 101 VAL A C 1
ATOM 808 O O . VAL A 1 101 ? 6.641 3.432 6.991 1.00 91.94 101 VAL A O 1
ATOM 811 N N . ALA A 1 102 ? 6.939 3.820 9.186 1.00 93.94 102 ALA A N 1
ATOM 812 C CA . ALA A 1 102 ? 5.520 3.782 9.523 1.00 93.94 102 ALA A CA 1
ATOM 813 C C . ALA A 1 102 ? 4.770 5.006 8.970 1.00 93.94 102 ALA A C 1
ATOM 815 O O . ALA A 1 102 ? 3.728 4.829 8.346 1.00 93.94 102 ALA A O 1
ATOM 816 N N . MET A 1 103 ? 5.327 6.213 9.097 1.00 94.38 103 MET A N 1
ATOM 817 C CA . MET A 1 103 ? 4.747 7.433 8.516 1.00 94.38 103 MET A CA 1
ATOM 818 C C . MET A 1 103 ? 4.668 7.364 6.992 1.00 94.38 103 MET A C 1
ATOM 820 O O . MET A 1 103 ? 3.622 7.629 6.415 1.00 94.38 103 MET A O 1
ATOM 824 N N . ARG A 1 104 ? 5.731 6.897 6.328 1.00 93.69 104 ARG A N 1
ATOM 825 C CA . ARG A 1 104 ? 5.715 6.651 4.880 1.00 93.69 104 ARG A CA 1
ATOM 826 C C . ARG A 1 104 ? 4.592 5.704 4.455 1.00 93.69 104 ARG A C 1
ATOM 828 O O . ARG A 1 104 ? 3.963 5.924 3.424 1.00 93.69 104 ARG A O 1
ATOM 835 N N . ARG A 1 105 ? 4.369 4.628 5.219 1.00 94.88 105 ARG A N 1
ATOM 836 C CA . ARG A 1 105 ? 3.274 3.681 4.963 1.00 94.88 105 ARG A CA 1
ATOM 837 C C . ARG A 1 105 ? 1.914 4.346 5.127 1.00 94.88 105 ARG A C 1
ATOM 839 O O . ARG A 1 105 ? 1.040 4.035 4.337 1.00 94.88 105 ARG A O 1
ATOM 846 N N . LEU A 1 106 ? 1.751 5.240 6.105 1.00 95.56 106 LEU A N 1
ATOM 847 C CA . LEU A 1 106 ? 0.515 6.004 6.283 1.00 95.56 106 LEU A CA 1
ATOM 848 C C . LEU A 1 106 ? 0.256 6.934 5.096 1.00 95.56 106 LEU A C 1
ATOM 850 O O . LEU A 1 106 ? -0.793 6.799 4.487 1.00 95.56 106 LEU A O 1
ATOM 854 N N . LEU A 1 107 ? 1.235 7.750 4.693 1.00 94.88 107 LEU A N 1
ATOM 855 C CA . LEU A 1 107 ? 1.104 8.650 3.534 1.00 94.88 107 LEU A CA 1
ATOM 856 C C . LEU A 1 107 ? 0.814 7.892 2.233 1.00 94.88 107 LEU A C 1
ATOM 858 O O . LEU A 1 107 ? -0.060 8.258 1.455 1.00 94.88 107 LEU A O 1
ATOM 862 N N . SER A 1 108 ? 1.526 6.782 2.014 1.00 94.56 108 SER A N 1
ATOM 863 C CA . SER A 1 108 ? 1.263 5.908 0.863 1.00 94.56 108 SER A CA 1
ATOM 864 C C . SER A 1 108 ? -0.151 5.334 0.907 1.00 94.56 108 SER A C 1
ATOM 866 O O . SER A 1 108 ? -0.777 5.151 -0.132 1.00 94.56 108 SER A O 1
ATOM 868 N N . PHE A 1 109 ? -0.629 4.999 2.106 1.00 96.25 109 PHE A N 1
ATOM 869 C CA . PHE A 1 109 ? -1.941 4.411 2.305 1.00 96.25 109 PHE A CA 1
ATOM 870 C C . PHE A 1 109 ? -3.067 5.425 2.096 1.00 96.25 109 PHE A C 1
ATOM 872 O O . PHE A 1 109 ? -4.047 5.068 1.448 1.00 96.25 109 PHE A O 1
ATOM 879 N N . ASP A 1 110 ? -2.895 6.667 2.557 1.00 95.94 110 ASP A N 1
ATOM 880 C CA . ASP A 1 110 ? -3.812 7.780 2.280 1.00 95.94 110 ASP A CA 1
ATOM 881 C C . ASP A 1 110 ? -3.998 7.957 0.770 1.00 95.94 110 ASP A C 1
ATOM 883 O O . ASP A 1 110 ? -5.119 7.884 0.274 1.00 95.94 110 ASP A O 1
ATOM 887 N N . TYR A 1 111 ? -2.898 8.015 0.007 1.00 96.19 111 TYR A N 1
ATOM 888 C CA . TYR A 1 111 ? -2.986 8.134 -1.451 1.00 96.19 111 TYR A CA 1
ATOM 889 C C . TYR A 1 111 ? -3.767 6.982 -2.101 1.00 96.19 111 TYR A C 1
ATOM 891 O O . TYR A 1 111 ? -4.540 7.203 -3.028 1.00 96.19 111 TYR A O 1
ATOM 899 N N . VAL A 1 112 ? -3.590 5.743 -1.633 1.00 96.12 112 VAL A N 1
ATOM 900 C CA . VAL A 1 112 ? -4.338 4.594 -2.172 1.00 96.12 112 VAL A CA 1
ATOM 901 C C . VAL A 1 112 ? -5.826 4.677 -1.820 1.00 96.12 112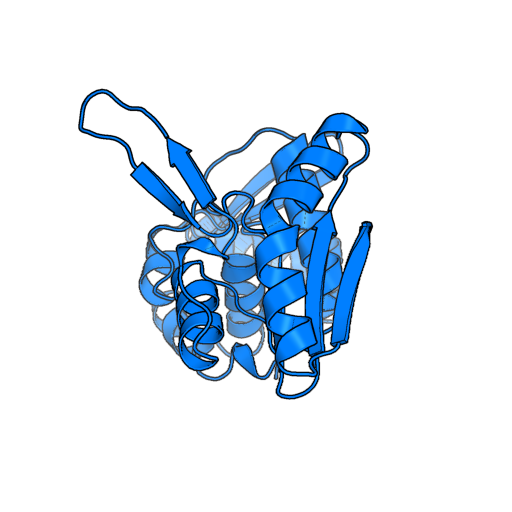 VAL A C 1
ATOM 903 O O . VAL A 1 112 ? -6.659 4.311 -2.650 1.00 96.12 112 VAL A O 1
ATOM 906 N N . ILE A 1 113 ? -6.168 5.130 -0.610 1.00 95.00 113 ILE A N 1
ATOM 907 C CA . ILE A 1 113 ? -7.563 5.315 -0.184 1.00 95.00 113 ILE A CA 1
ATOM 908 C C . ILE A 1 113 ? -8.256 6.369 -1.051 1.00 95.00 113 ILE A C 1
ATOM 910 O O . ILE A 1 113 ? -9.389 6.137 -1.474 1.00 95.00 113 ILE A O 1
ATOM 914 N N . ASP A 1 114 ? -7.562 7.465 -1.357 1.00 94.69 114 ASP A N 1
ATOM 915 C CA . ASP A 1 114 ? -8.093 8.591 -2.135 1.00 94.69 114 ASP A CA 1
ATOM 916 C C . ASP A 1 114 ? -8.245 8.285 -3.633 1.00 94.69 114 ASP A C 1
ATOM 918 O O . ASP A 1 114 ? -8.961 8.988 -4.344 1.00 94.69 114 ASP A O 1
ATOM 922 N N . HIS A 1 115 ? -7.619 7.207 -4.116 1.00 94.75 115 HIS A N 1
ATOM 923 C CA . HIS A 1 115 ? -7.660 6.779 -5.519 1.00 94.75 115 HIS A CA 1
ATOM 924 C C . HIS A 1 115 ? -8.141 5.318 -5.647 1.00 94.75 115 HIS A C 1
ATOM 926 O O . HIS A 1 115 ? -7.392 4.439 -6.103 1.00 94.75 115 HIS A O 1
ATOM 932 N N . PRO A 1 116 ? -9.387 5.011 -5.227 1.00 91.56 116 PRO A N 1
ATOM 933 C CA . PRO A 1 116 ? -9.917 3.645 -5.183 1.00 91.56 116 PRO A CA 1
ATOM 934 C C . PRO A 1 116 ? -10.225 3.057 -6.571 1.00 91.56 116 PRO A C 1
ATOM 936 O O . PRO A 1 116 ? -10.482 1.858 -6.695 1.00 91.56 116 PRO A O 1
ATOM 939 N N . ASP A 1 117 ? -10.247 3.899 -7.601 1.00 90.81 117 ASP A N 1
ATOM 940 C CA . ASP A 1 117 ? -10.482 3.575 -9.007 1.00 90.81 117 ASP A CA 1
ATOM 941 C C . ASP A 1 117 ? -9.212 3.109 -9.739 1.00 90.81 117 ASP A C 1
ATOM 943 O O . ASP A 1 117 ? -9.302 2.512 -10.814 1.00 90.81 117 ASP A O 1
ATOM 947 N N . GLN A 1 118 ? -8.028 3.322 -9.157 1.00 93.50 118 GLN A N 1
ATOM 948 C CA . GLN A 1 118 ? -6.780 2.829 -9.733 1.00 93.50 118 GLN A CA 1
ATOM 949 C C . GLN A 1 118 ? -6.630 1.306 -9.572 1.00 93.50 118 GLN A C 1
ATOM 951 O O . GLN A 1 118 ? -6.980 0.709 -8.552 1.00 93.50 118 GLN A O 1
ATOM 956 N N . SER A 1 119 ? -6.053 0.667 -10.592 1.00 94.50 119 SER A N 1
ATOM 957 C CA . SER A 1 119 ? -5.748 -0.770 -10.591 1.00 94.50 119 SER A CA 1
ATOM 958 C C . SER A 1 119 ? -4.422 -1.031 -9.881 1.00 94.50 119 SER A C 1
ATOM 960 O O . SER A 1 119 ? -3.368 -1.183 -10.500 1.00 94.50 119 SER A O 1
ATOM 962 N N . TRP A 1 120 ? -4.469 -1.016 -8.552 1.00 96.44 120 TRP A N 1
ATOM 963 C CA . TRP A 1 120 ? -3.285 -1.165 -7.716 1.00 96.44 120 TRP A CA 1
ATOM 964 C C . TRP A 1 120 ? -2.713 -2.588 -7.731 1.00 96.44 120 TRP A C 1
ATOM 966 O O . TRP A 1 120 ? -3.448 -3.572 -7.664 1.00 96.44 120 TRP A O 1
ATOM 976 N N . LEU A 1 121 ? -1.381 -2.677 -7.702 1.00 95.44 121 LEU A N 1
ATOM 977 C CA . LEU A 1 121 ? -0.586 -3.905 -7.636 1.00 95.44 121 LEU A CA 1
ATOM 978 C C . LEU A 1 121 ? 0.031 -4.042 -6.227 1.00 95.44 121 LEU A C 1
ATOM 980 O O . LEU A 1 121 ? 1.147 -3.577 -5.992 1.00 95.44 121 LEU A O 1
ATOM 984 N N . PRO A 1 122 ? -0.688 -4.593 -5.235 1.00 91.69 122 PRO A N 1
ATOM 985 C CA . PRO A 1 122 ? -0.263 -4.592 -3.833 1.00 91.69 122 PRO A CA 1
ATOM 986 C C . PRO A 1 122 ? 0.980 -5.429 -3.509 1.00 91.69 122 PRO A C 1
ATOM 988 O O . PRO A 1 122 ? 1.762 -5.056 -2.632 1.00 91.69 122 PRO A O 1
ATOM 991 N N . THR A 1 123 ? 1.178 -6.573 -4.166 1.00 92.44 123 THR A N 1
ATOM 992 C CA . THR A 1 123 ? 2.279 -7.493 -3.830 1.00 92.44 123 THR A CA 1
ATOM 993 C C . THR A 1 123 ? 3.463 -7.336 -4.784 1.00 92.44 123 THR A C 1
ATOM 995 O O . THR A 1 123 ? 3.329 -6.819 -5.890 1.00 92.44 123 THR A O 1
ATOM 998 N N . GLU A 1 124 ? 4.658 -7.756 -4.348 1.00 93.25 124 GLU A N 1
ATOM 999 C CA . GLU A 1 124 ? 5.836 -7.803 -5.230 1.00 93.25 124 GLU A CA 1
ATOM 1000 C C . GLU A 1 124 ? 5.566 -8.710 -6.439 1.00 93.25 124 GLU A C 1
ATOM 1002 O O . GLU A 1 124 ? 5.857 -8.314 -7.564 1.00 93.25 124 GLU A O 1
ATOM 1007 N N . ASP A 1 125 ? 4.938 -9.865 -6.206 1.00 92.94 125 ASP A N 1
ATOM 1008 C CA . ASP A 1 125 ? 4.606 -10.836 -7.250 1.00 92.94 125 ASP A CA 1
ATOM 1009 C C . ASP A 1 125 ? 3.598 -10.268 -8.254 1.00 92.94 125 ASP A C 1
ATOM 1011 O O . ASP A 1 125 ? 3.796 -10.413 -9.454 1.00 92.94 125 ASP A O 1
ATOM 1015 N N . GLU A 1 126 ? 2.568 -9.551 -7.792 1.00 94.56 126 GLU A N 1
ATOM 1016 C CA . GLU A 1 126 ? 1.612 -8.884 -8.686 1.00 94.56 126 GLU A CA 1
ATOM 1017 C C . GLU A 1 126 ? 2.269 -7.780 -9.514 1.00 94.56 126 GLU A C 1
ATOM 1019 O O . GLU A 1 126 ? 1.973 -7.658 -10.698 1.00 94.56 126 GLU A O 1
ATOM 1024 N N . LYS A 1 127 ? 3.199 -7.007 -8.933 1.00 95.88 127 LYS A N 1
ATOM 1025 C CA . LYS A 1 127 ? 3.966 -6.008 -9.695 1.00 95.88 127 LYS A CA 1
ATOM 1026 C C . LYS A 1 127 ? 4.802 -6.671 -10.778 1.00 95.88 127 LYS A C 1
ATOM 1028 O O . LYS A 1 127 ? 4.738 -6.260 -11.929 1.00 95.88 127 LYS A O 1
ATOM 1033 N N . VAL A 1 128 ? 5.577 -7.691 -10.415 1.00 96.31 128 VAL A N 1
ATOM 1034 C CA . VAL A 1 128 ? 6.436 -8.407 -11.365 1.00 96.31 128 VAL A CA 1
ATOM 1035 C C . VAL A 1 128 ? 5.596 -9.044 -12.470 1.00 96.31 128 VAL A C 1
ATOM 1037 O O . VAL A 1 128 ? 5.865 -8.782 -13.636 1.00 96.31 128 VAL A O 1
ATOM 1040 N N . ALA A 1 129 ? 4.547 -9.791 -12.121 1.00 96.56 129 ALA A N 1
ATOM 1041 C CA . ALA A 1 129 ? 3.686 -10.460 -13.092 1.00 96.56 129 ALA A CA 1
ATOM 1042 C C . ALA A 1 129 ? 3.001 -9.473 -14.049 1.00 96.56 129 ALA A C 1
ATOM 1044 O O . ALA A 1 129 ? 2.923 -9.738 -15.244 1.00 96.56 129 ALA A O 1
ATOM 1045 N N . ALA A 1 130 ? 2.543 -8.322 -13.548 1.00 97.06 130 ALA A N 1
ATOM 1046 C CA . ALA A 1 130 ? 1.887 -7.317 -14.378 1.00 97.06 130 ALA A CA 1
ATOM 1047 C C . ALA A 1 130 ? 2.836 -6.700 -15.417 1.00 97.06 130 ALA A C 1
ATOM 1049 O O . ALA A 1 130 ? 2.433 -6.485 -16.555 1.00 97.06 130 ALA A O 1
ATOM 1050 N N . PHE A 1 131 ? 4.098 -6.450 -15.057 1.00 97.69 131 PHE A N 1
ATOM 1051 C CA . PHE A 1 131 ? 5.087 -5.942 -16.011 1.00 97.69 131 PHE A CA 1
ATOM 1052 C C . PHE A 1 131 ? 5.632 -7.041 -16.938 1.00 97.69 131 PHE A C 1
ATOM 1054 O O . PHE A 1 131 ? 5.877 -6.767 -18.108 1.00 97.69 131 PHE A O 1
ATOM 1061 N N . GLU A 1 132 ? 5.761 -8.286 -16.469 1.00 97.50 132 GLU A N 1
ATOM 1062 C CA . GLU A 1 132 ? 6.098 -9.429 -17.334 1.00 97.50 132 GLU A CA 1
ATOM 1063 C C . GLU A 1 132 ? 5.014 -9.687 -18.389 1.00 97.50 132 GLU A C 1
ATOM 1065 O O . GLU A 1 132 ? 5.341 -10.015 -19.522 1.00 97.50 132 GLU A O 1
ATOM 1070 N N . ALA A 1 133 ? 3.737 -9.477 -18.053 1.00 97.31 133 ALA A N 1
ATOM 1071 C CA . ALA A 1 133 ? 2.625 -9.586 -19.000 1.00 97.31 133 ALA A CA 1
ATOM 1072 C C . ALA A 1 133 ? 2.641 -8.511 -20.108 1.00 97.31 133 ALA A C 1
ATOM 1074 O O . ALA A 1 133 ? 1.909 -8.640 -21.085 1.00 97.31 133 ALA A O 1
ATOM 1075 N N . LEU A 1 134 ? 3.462 -7.466 -19.957 1.00 96.81 134 LEU A N 1
ATOM 1076 C CA . LEU A 1 134 ? 3.741 -6.452 -20.979 1.00 96.81 134 LEU A CA 1
ATOM 1077 C C . LEU A 1 134 ? 5.063 -6.720 -21.722 1.00 96.81 134 LEU A C 1
ATOM 1079 O O . LEU A 1 134 ? 5.617 -5.807 -22.326 1.00 96.81 134 LEU A O 1
ATOM 1083 N N . ASP A 1 135 ? 5.617 -7.931 -21.609 1.00 96.56 135 ASP A N 1
ATOM 1084 C CA . ASP A 1 135 ? 6.929 -8.321 -22.144 1.00 96.56 135 ASP A CA 1
ATOM 1085 C C . ASP A 1 135 ? 8.109 -7.484 -21.603 1.00 96.56 135 ASP A C 1
ATOM 1087 O O . ASP A 1 135 ? 9.218 -7.492 -22.147 1.00 96.56 135 ASP A O 1
ATOM 1091 N N . ILE A 1 136 ? 7.924 -6.795 -20.469 1.00 96.88 136 ILE A N 1
ATOM 1092 C CA . ILE A 1 136 ? 8.998 -6.051 -19.810 1.00 96.88 136 ILE A CA 1
ATOM 1093 C C . ILE A 1 136 ? 9.827 -7.020 -18.968 1.00 96.88 136 ILE A C 1
ATOM 1095 O O . ILE A 1 136 ? 9.409 -7.510 -17.916 1.00 96.88 136 ILE A O 1
ATOM 1099 N N . GLY A 1 137 ? 11.064 -7.258 -19.400 1.00 95.00 137 GLY A N 1
ATOM 1100 C CA . GLY A 1 137 ? 11.987 -8.136 -18.692 1.00 95.00 137 GLY A CA 1
ATOM 1101 C C . GLY A 1 137 ? 12.328 -7.650 -17.276 1.00 95.00 137 GLY A C 1
ATOM 1102 O O . GLY A 1 137 ? 12.562 -6.464 -17.028 1.00 95.00 137 GLY A O 1
ATOM 1103 N N . ARG A 1 138 ? 12.491 -8.599 -16.343 1.00 94.75 138 ARG A N 1
ATOM 1104 C CA . ARG A 1 138 ? 12.926 -8.340 -14.953 1.00 94.75 138 ARG A CA 1
ATOM 1105 C C . ARG A 1 138 ? 14.138 -7.400 -14.797 1.00 94.75 138 ARG A C 1
ATOM 1107 O O . ARG A 1 138 ? 14.163 -6.669 -13.808 1.00 94.75 138 ARG A O 1
ATOM 1114 N N . PRO A 1 139 ? 15.147 -7.373 -15.696 1.00 94.12 139 PRO A N 1
ATOM 1115 C CA . PRO A 1 139 ? 16.267 -6.431 -15.590 1.00 94.12 139 PRO A CA 1
ATOM 1116 C C . PRO A 1 139 ? 15.890 -4.945 -15.696 1.00 94.12 139 PRO A C 1
ATOM 1118 O O . PRO A 1 139 ? 16.666 -4.104 -15.239 1.00 94.12 139 PRO A O 1
ATOM 1121 N N . ALA A 1 140 ? 14.737 -4.614 -16.288 1.00 95.81 140 ALA A N 1
ATOM 1122 C CA . ALA A 1 140 ? 14.225 -3.245 -16.336 1.00 95.81 140 ALA A CA 1
ATOM 1123 C C . ALA A 1 140 ? 13.529 -2.842 -15.025 1.00 95.81 140 ALA A C 1
ATOM 1125 O O . ALA A 1 140 ? 13.427 -1.656 -14.715 1.00 95.81 140 ALA A O 1
ATOM 1126 N N . MET A 1 141 ? 13.076 -3.817 -14.230 1.00 96.25 141 MET A N 1
ATOM 1127 C CA . MET A 1 141 ? 12.313 -3.568 -13.011 1.00 96.25 141 MET A CA 1
ATOM 1128 C C . MET A 1 141 ? 13.211 -3.095 -11.850 1.00 96.25 141 MET A C 1
ATOM 1130 O O . MET A 1 141 ? 14.336 -3.582 -11.690 1.00 96.25 141 MET A O 1
ATOM 1134 N N . PRO A 1 142 ? 12.710 -2.212 -10.963 1.00 94.81 142 PRO A N 1
ATOM 1135 C CA . PRO A 1 142 ? 13.439 -1.762 -9.783 1.00 94.81 142 PRO A CA 1
ATOM 1136 C C . PRO A 1 142 ? 13.824 -2.937 -8.892 1.00 94.81 142 PRO A C 1
ATOM 1138 O O . PRO A 1 142 ? 12.961 -3.627 -8.352 1.00 94.81 142 PRO A O 1
ATOM 1141 N N . VAL A 1 143 ? 15.122 -3.131 -8.674 1.00 93.44 143 VAL A N 1
ATOM 1142 C CA . VAL A 1 143 ? 15.643 -4.275 -7.923 1.00 93.44 143 VAL A CA 1
ATOM 1143 C C . VAL A 1 143 ? 16.658 -3.845 -6.870 1.00 93.44 143 VAL A C 1
ATOM 1145 O O . VAL A 1 143 ? 17.445 -2.917 -7.060 1.00 93.44 143 VAL A O 1
ATOM 1148 N N . ARG A 1 144 ? 16.664 -4.542 -5.732 1.00 89.00 144 ARG A N 1
ATOM 1149 C CA . ARG A 1 144 ? 17.752 -4.480 -4.753 1.00 89.00 144 ARG A CA 1
ATOM 1150 C C . ARG A 1 144 ? 18.220 -5.883 -4.408 1.00 89.00 144 ARG A C 1
ATOM 1152 O O . ARG A 1 144 ? 17.421 -6.756 -4.075 1.00 89.00 144 ARG A O 1
ATOM 1159 N N . VAL A 1 145 ? 19.533 -6.074 -4.469 1.00 85.75 145 VAL A N 1
ATOM 1160 C CA . VAL A 1 145 ? 20.192 -7.309 -4.046 1.00 85.75 145 VAL A CA 1
ATOM 1161 C C . VAL A 1 145 ? 20.711 -7.105 -2.630 1.00 85.75 145 VAL A C 1
ATOM 1163 O O . VAL A 1 145 ? 21.514 -6.211 -2.369 1.00 85.75 145 VAL A O 1
ATOM 1166 N N . TYR A 1 146 ? 20.224 -7.918 -1.703 1.00 80.31 146 TYR A N 1
ATOM 1167 C CA . TYR A 1 146 ? 20.694 -7.951 -0.326 1.00 80.31 146 TYR A CA 1
ATOM 1168 C C . TYR A 1 146 ? 21.753 -9.035 -0.220 1.00 80.31 146 TYR A C 1
ATOM 1170 O O . TYR A 1 146 ? 21.442 -10.198 -0.446 1.00 80.31 146 TYR A O 1
ATOM 1178 N N . ARG A 1 147 ? 22.993 -8.675 0.114 1.00 77.50 147 ARG A N 1
ATOM 1179 C CA . ARG A 1 147 ? 24.040 -9.659 0.407 1.00 77.50 147 ARG A CA 1
ATOM 1180 C C . ARG A 1 147 ? 23.849 -10.158 1.841 1.00 77.50 147 ARG A C 1
ATOM 1182 O O . ARG A 1 147 ? 23.719 -9.347 2.753 1.00 77.50 147 ARG A O 1
ATOM 1189 N N . GLY A 1 148 ? 23.782 -11.472 2.023 1.00 68.38 148 GLY A N 1
ATOM 1190 C CA . GLY A 1 148 ? 23.639 -12.123 3.324 1.00 68.38 148 GLY A CA 1
ATOM 1191 C C . GLY A 1 148 ? 24.415 -13.437 3.364 1.00 68.38 148 GLY A C 1
ATOM 1192 O O . GLY A 1 148 ? 24.784 -13.963 2.315 1.00 68.38 148 GLY A O 1
ATOM 1193 N N . ALA A 1 149 ? 24.651 -13.959 4.571 1.00 58.75 149 ALA A N 1
ATOM 1194 C CA . ALA A 1 149 ? 25.488 -15.140 4.809 1.00 58.75 149 ALA A CA 1
ATOM 1195 C C . ALA A 1 149 ? 24.979 -16.431 4.131 1.00 58.75 149 ALA A C 1
ATOM 1197 O O . ALA A 1 149 ? 25.770 -17.322 3.855 1.00 58.75 149 ALA A O 1
ATOM 1198 N N . ALA A 1 150 ? 23.681 -16.518 3.820 1.00 60.88 150 ALA A N 1
ATOM 1199 C CA . ALA A 1 150 ? 23.040 -17.687 3.204 1.00 60.88 150 ALA A CA 1
ATOM 1200 C C . ALA A 1 150 ? 22.751 -17.514 1.694 1.00 60.88 150 ALA A C 1
ATOM 1202 O O . ALA A 1 150 ? 21.841 -18.142 1.160 1.00 60.88 150 ALA A O 1
ATOM 1203 N N . GLY A 1 151 ? 23.488 -16.633 1.009 1.00 53.81 151 GLY A N 1
ATOM 1204 C CA . GLY A 1 151 ? 23.215 -16.260 -0.380 1.00 53.81 151 GLY A CA 1
ATOM 1205 C C . GLY A 1 151 ? 22.338 -15.010 -0.475 1.00 53.81 151 GLY A C 1
ATOM 1206 O O . GLY A 1 151 ? 21.506 -14.721 0.387 1.00 53.81 151 GLY A O 1
ATOM 1207 N N . GLY A 1 152 ? 22.590 -14.187 -1.493 1.00 66.44 152 GLY A N 1
ATOM 1208 C CA . GLY A 1 152 ? 21.934 -12.891 -1.613 1.00 66.44 152 GLY A CA 1
ATOM 1209 C C . GLY A 1 152 ? 20.456 -13.003 -1.999 1.00 66.44 152 GLY A C 1
ATOM 1210 O O . GLY A 1 152 ? 20.113 -13.717 -2.935 1.00 66.44 152 GLY A O 1
ATOM 1211 N N . ALA A 1 153 ? 19.577 -12.256 -1.327 1.00 78.19 153 ALA A N 1
ATOM 1212 C CA . ALA A 1 153 ? 18.164 -12.172 -1.697 1.00 78.19 153 ALA A CA 1
ATOM 1213 C C . ALA A 1 153 ? 17.945 -11.022 -2.691 1.00 78.19 153 ALA A C 1
ATOM 1215 O O . ALA A 1 153 ? 18.255 -9.865 -2.388 1.00 78.19 153 ALA A O 1
ATOM 1216 N N . ARG A 1 154 ? 17.387 -11.323 -3.867 1.00 87.56 154 ARG A N 1
ATOM 1217 C CA . ARG A 1 154 ? 16.927 -10.322 -4.839 1.00 87.56 154 ARG A CA 1
ATOM 1218 C C . ARG A 1 154 ? 15.479 -9.953 -4.520 1.00 87.56 154 ARG A C 1
ATOM 1220 O O . ARG A 1 154 ? 14.664 -10.846 -4.327 1.00 87.56 154 ARG A O 1
ATOM 1227 N N . ARG A 1 155 ? 15.181 -8.656 -4.431 1.00 89.31 155 ARG A N 1
ATOM 1228 C CA . ARG A 1 155 ? 13.815 -8.146 -4.237 1.00 89.31 155 ARG A CA 1
ATOM 1229 C C . ARG A 1 155 ? 13.492 -7.090 -5.270 1.00 89.31 155 ARG A C 1
ATOM 1231 O O . ARG A 1 155 ? 14.273 -6.142 -5.421 1.00 89.31 155 ARG A O 1
ATOM 1238 N N . TYR A 1 156 ? 12.356 -7.244 -5.926 1.00 93.75 156 TYR A N 1
ATOM 1239 C CA . TYR A 1 156 ? 11.797 -6.231 -6.807 1.00 93.75 156 TYR A CA 1
ATOM 1240 C C . TYR A 1 156 ? 10.973 -5.231 -5.998 1.00 93.75 156 TYR A C 1
ATOM 1242 O O . TYR A 1 156 ? 10.479 -5.541 -4.917 1.00 93.75 156 TYR A O 1
ATOM 1250 N N . PHE A 1 157 ? 10.889 -3.990 -6.474 1.00 92.88 157 PHE A N 1
ATOM 1251 C CA . PHE A 1 157 ? 10.165 -2.905 -5.801 1.00 92.88 157 PHE A CA 1
ATOM 1252 C C . PHE A 1 157 ? 10.482 -2.818 -4.291 1.00 92.88 157 PHE A C 1
ATOM 1254 O O . PHE A 1 157 ? 9.580 -2.807 -3.454 1.00 92.88 157 PHE A O 1
ATOM 1261 N N . PRO A 1 158 ? 11.768 -2.728 -3.894 1.00 86.94 158 PRO A N 1
ATOM 1262 C CA . PRO A 1 158 ? 12.232 -3.009 -2.529 1.00 86.94 158 PRO A CA 1
ATOM 1263 C C . PRO A 1 158 ? 11.684 -2.068 -1.445 1.00 86.94 158 PRO A C 1
ATOM 1265 O O . PRO A 1 158 ? 11.773 -2.388 -0.259 1.00 86.94 158 PRO A O 1
ATOM 1268 N N . ARG A 1 159 ? 11.153 -0.897 -1.827 1.00 82.50 159 ARG A N 1
ATOM 1269 C CA . ARG A 1 159 ? 10.483 0.033 -0.903 1.00 82.50 159 ARG A CA 1
ATOM 1270 C C . ARG A 1 159 ? 9.016 -0.325 -0.648 1.00 82.50 159 ARG A C 1
ATOM 1272 O O . ARG A 1 159 ? 8.461 0.159 0.328 1.00 82.50 159 ARG A O 1
ATOM 1279 N N . GLY A 1 160 ? 8.413 -1.170 -1.484 1.00 85.88 160 GLY A N 1
ATOM 1280 C CA . GLY A 1 160 ? 7.015 -1.577 -1.362 1.00 85.88 160 GLY A CA 1
ATOM 1281 C C . GLY A 1 160 ? 6.009 -0.460 -1.638 1.00 85.88 160 GLY A C 1
ATOM 1282 O O . GLY A 1 160 ? 4.852 -0.632 -1.285 1.00 85.88 160 GLY A O 1
ATOM 1283 N N . MET A 1 161 ? 6.429 0.653 -2.252 1.00 91.00 161 MET A N 1
ATOM 1284 C CA . MET A 1 161 ? 5.532 1.775 -2.545 1.00 91.00 161 MET A CA 1
ATOM 1285 C C . MET A 1 161 ? 4.394 1.357 -3.484 1.00 91.00 161 MET A C 1
ATOM 1287 O O . MET A 1 161 ? 4.626 0.471 -4.321 1.00 91.00 161 MET A O 1
ATOM 1291 N N . PRO A 1 162 ? 3.207 1.978 -3.379 1.00 95.69 162 PRO A N 1
ATOM 1292 C CA . PRO A 1 162 ? 2.096 1.709 -4.280 1.00 95.69 162 PRO A CA 1
ATOM 1293 C C . PRO A 1 162 ? 2.485 1.896 -5.749 1.00 95.69 162 PRO A C 1
ATOM 1295 O O . PRO A 1 162 ? 3.197 2.835 -6.117 1.00 95.69 162 PRO A O 1
ATOM 1298 N N . VAL A 1 163 ? 2.027 0.958 -6.573 1.00 97.31 163 VAL A N 1
ATOM 1299 C CA . VAL A 1 163 ? 2.132 1.004 -8.032 1.00 97.31 163 VAL A CA 1
ATOM 1300 C C . VAL A 1 163 ? 0.771 0.610 -8.576 1.00 97.31 163 VAL A C 1
ATOM 1302 O O . VAL A 1 163 ? 0.247 -0.428 -8.167 1.00 97.31 163 VAL A O 1
ATOM 1305 N N . ALA A 1 164 ? 0.210 1.417 -9.465 1.00 97.50 164 ALA A N 1
ATOM 1306 C CA . ALA A 1 164 ? -0.973 1.057 -10.232 1.00 97.50 164 ALA A CA 1
ATOM 1307 C C . ALA A 1 164 ? -0.615 0.936 -11.709 1.00 97.50 164 ALA A C 1
ATOM 1309 O O . ALA A 1 164 ? 0.281 1.627 -12.199 1.00 97.50 164 ALA A O 1
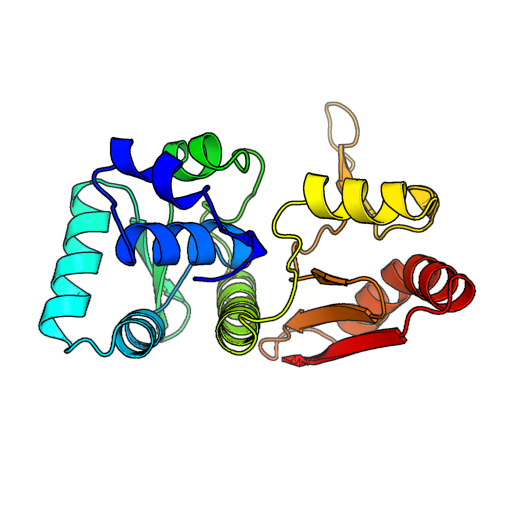ATOM 1310 N N . LEU A 1 165 ? -1.312 0.045 -12.403 1.00 97.25 165 LEU A N 1
ATOM 1311 C CA . LEU A 1 165 ? -1.127 -0.188 -13.827 1.00 97.25 165 LEU A CA 1
ATOM 1312 C C . LEU A 1 165 ? -2.473 -0.511 -14.463 1.00 97.25 165 LEU A C 1
ATOM 1314 O O . LEU A 1 165 ? -3.175 -1.417 -14.016 1.00 97.25 165 LEU A O 1
ATOM 1318 N N . ASP A 1 166 ? -2.807 0.214 -15.520 1.00 94.19 166 ASP A N 1
ATOM 1319 C CA . ASP A 1 166 ? -3.919 -0.097 -16.408 1.00 94.19 166 ASP A CA 1
ATOM 1320 C C . ASP A 1 166 ? -3.445 -0.100 -17.873 1.00 94.19 166 ASP A C 1
ATOM 1322 O O . ASP A 1 166 ? -2.262 0.064 -18.166 1.00 94.19 166 ASP A O 1
ATOM 1326 N N . SER A 1 167 ? -4.371 -0.300 -18.813 1.00 92.69 167 SER A N 1
ATOM 1327 C CA . SER A 1 167 ? -4.067 -0.373 -20.253 1.00 92.69 167 SER A CA 1
ATOM 1328 C C . SER A 1 167 ? -3.459 0.898 -20.870 1.00 92.69 167 SER A C 1
ATOM 1330 O O . SER A 1 167 ? -3.030 0.860 -22.018 1.00 92.69 167 SER A O 1
ATOM 1332 N N . ARG A 1 168 ? -3.481 2.037 -20.167 1.00 94.00 168 ARG A N 1
ATOM 1333 C CA . ARG A 1 168 ? -3.072 3.350 -20.692 1.00 94.00 168 ARG A CA 1
ATOM 1334 C C . ARG A 1 168 ? -2.009 4.030 -19.843 1.00 94.00 168 ARG A C 1
ATOM 1336 O O . ARG A 1 168 ? -1.272 4.868 -20.365 1.00 94.00 168 ARG A O 1
ATOM 1343 N N . ARG A 1 169 ? -1.946 3.736 -18.545 1.00 96.25 169 ARG A N 1
ATOM 1344 C CA . ARG A 1 169 ? -1.053 4.430 -17.614 1.00 96.25 169 ARG A CA 1
ATOM 1345 C C . ARG A 1 169 ? -0.492 3.527 -16.523 1.00 96.25 169 ARG A C 1
ATOM 1347 O O . ARG A 1 169 ? -1.137 2.586 -16.066 1.00 96.25 169 ARG A O 1
ATOM 1354 N N . ALA A 1 170 ? 0.696 3.898 -16.061 1.00 97.81 170 ALA A N 1
ATOM 1355 C CA . ALA A 1 170 ? 1.331 3.380 -14.860 1.00 97.81 170 ALA A CA 1
ATOM 1356 C C . ALA A 1 170 ? 1.564 4.527 -13.865 1.00 97.81 170 ALA A C 1
ATOM 1358 O O . ALA A 1 170 ? 2.180 5.535 -14.217 1.00 97.81 170 ALA A O 1
ATOM 1359 N N . VAL A 1 171 ? 1.105 4.360 -12.625 1.00 97.81 171 VAL A N 1
ATOM 1360 C CA . VAL A 1 171 ? 1.262 5.341 -11.540 1.00 97.81 171 VAL A CA 1
ATOM 1361 C C . VAL A 1 171 ? 2.223 4.780 -10.498 1.00 97.81 171 VAL A C 1
ATOM 1363 O O . VAL A 1 171 ? 2.037 3.668 -10.002 1.00 97.81 171 VAL A O 1
ATOM 1366 N N . PHE A 1 172 ? 3.247 5.555 -10.146 1.00 97.44 172 PHE A N 1
ATOM 1367 C CA . PHE A 1 172 ? 4.227 5.216 -9.116 1.00 97.44 172 PHE A CA 1
ATOM 1368 C C . PHE A 1 172 ? 4.168 6.238 -7.987 1.00 97.44 172 PHE A C 1
ATOM 1370 O O . PHE A 1 172 ? 4.413 7.423 -8.205 1.00 97.44 172 PHE A O 1
ATOM 1377 N N . VAL A 1 173 ? 3.902 5.777 -6.767 1.00 96.19 173 VAL A N 1
ATOM 1378 C CA . VAL A 1 173 ? 3.823 6.659 -5.598 1.00 96.19 173 VAL A CA 1
ATOM 1379 C C . VAL A 1 173 ? 5.182 6.736 -4.905 1.00 96.19 173 VAL A C 1
ATOM 1381 O O . VAL A 1 173 ? 5.830 5.720 -4.639 1.00 96.19 173 VAL A O 1
ATOM 1384 N N . HIS A 1 174 ? 5.619 7.947 -4.578 1.00 93.38 174 HIS A N 1
ATOM 1385 C CA . HIS A 1 174 ? 6.755 8.208 -3.709 1.00 93.38 174 HIS A CA 1
ATOM 1386 C C . HIS A 1 174 ? 6.288 8.965 -2.466 1.00 93.38 174 HIS A C 1
ATOM 1388 O O . HIS A 1 174 ? 6.158 10.184 -2.495 1.00 93.38 174 HIS A O 1
ATOM 1394 N N . ALA A 1 175 ? 6.128 8.242 -1.358 1.00 92.19 175 ALA A N 1
ATOM 1395 C CA . ALA A 1 175 ? 5.847 8.846 -0.062 1.00 92.19 175 ALA A CA 1
ATOM 1396 C C . ALA A 1 175 ? 7.129 9.307 0.657 1.00 92.19 175 ALA A C 1
ATOM 1398 O O . ALA A 1 175 ? 7.961 8.476 1.070 1.00 92.19 175 ALA A O 1
ATOM 1399 N N . ASP A 1 176 ? 7.273 10.619 0.826 1.00 90.19 176 ASP A N 1
ATOM 1400 C CA . ASP A 1 176 ? 8.319 11.256 1.620 1.00 90.19 176 ASP A CA 1
ATOM 1401 C C . ASP A 1 176 ? 7.729 11.934 2.862 1.00 90.19 176 ASP A C 1
ATOM 1403 O O . ASP A 1 176 ? 7.232 13.052 2.795 1.00 90.19 176 ASP A O 1
ATOM 1407 N N . PRO A 1 177 ? 7.855 11.312 4.040 1.00 85.38 177 PRO A N 1
ATOM 1408 C CA . PRO A 1 177 ? 7.400 11.921 5.284 1.00 85.38 177 PRO A CA 1
ATOM 1409 C C . PRO A 1 177 ? 8.279 13.090 5.793 1.00 85.38 177 PRO A C 1
ATOM 1411 O O . PRO A 1 177 ? 8.209 13.436 6.970 1.00 85.38 177 PRO A O 1
ATOM 1414 N N . GLY A 1 178 ? 9.124 13.684 4.943 1.00 83.12 178 GLY A N 1
ATOM 1415 C CA . GLY A 1 178 ? 9.997 14.819 5.268 1.00 83.12 178 GLY A CA 1
ATOM 1416 C C . GLY A 1 178 ? 11.372 14.422 5.812 1.00 83.12 178 GLY A C 1
ATOM 1417 O O . GLY A 1 178 ? 12.119 15.275 6.290 1.00 83.12 178 GLY A O 1
ATOM 1418 N N . TRP A 1 179 ? 11.713 13.132 5.745 1.00 78.12 179 TRP A N 1
ATOM 1419 C CA . TRP A 1 179 ? 12.991 12.587 6.223 1.00 78.12 179 TRP A CA 1
ATOM 1420 C C . TRP A 1 179 ? 13.873 12.033 5.098 1.00 78.12 179 TRP A C 1
ATOM 1422 O O . TRP A 1 179 ? 15.027 11.680 5.360 1.00 78.12 179 TRP A O 1
ATOM 1432 N N . ASP A 1 180 ? 13.377 11.918 3.858 1.00 78.06 180 ASP A N 1
ATOM 1433 C CA . ASP A 1 180 ? 14.236 11.507 2.749 1.00 78.06 180 ASP A CA 1
ATOM 1434 C C . ASP A 1 180 ? 15.150 12.663 2.306 1.00 78.06 180 ASP A C 1
ATOM 1436 O O . ASP A 1 180 ? 14.786 13.833 2.224 1.00 78.06 180 ASP A O 1
ATOM 1440 N N . THR A 1 181 ? 16.400 12.324 1.994 1.00 76.44 181 THR A N 1
ATOM 1441 C CA . THR A 1 181 ? 17.334 13.279 1.389 1.00 76.44 181 THR A CA 1
ATOM 1442 C C . THR A 1 181 ? 17.063 13.400 -0.110 1.00 76.44 181 THR A C 1
ATOM 1444 O O . THR A 1 181 ? 16.582 12.459 -0.746 1.00 76.44 181 THR A O 1
ATOM 1447 N N . SER A 1 182 ? 17.494 14.500 -0.738 1.00 75.88 182 SER A N 1
ATOM 1448 C CA . SER A 1 182 ? 17.437 14.636 -2.207 1.00 75.88 182 SER A CA 1
ATOM 1449 C C . SER A 1 182 ? 18.124 13.469 -2.943 1.00 75.88 182 SER A C 1
ATOM 1451 O O . SER A 1 182 ? 17.724 13.076 -4.039 1.00 75.88 182 SER A O 1
ATOM 1453 N N . THR A 1 183 ? 19.128 12.850 -2.316 1.00 80.94 183 THR A N 1
ATOM 1454 C CA . THR A 1 183 ? 19.814 11.651 -2.814 1.00 80.94 183 THR A CA 1
ATOM 1455 C C . THR A 1 183 ? 18.936 10.400 -2.758 1.00 80.94 183 THR A C 1
ATOM 1457 O O . THR A 1 183 ? 19.041 9.546 -3.642 1.00 80.94 183 THR A O 1
ATOM 1460 N N . ALA A 1 184 ? 18.055 10.274 -1.763 1.00 82.44 184 ALA A N 1
ATOM 1461 C CA . ALA A 1 184 ? 17.127 9.152 -1.652 1.00 82.44 184 ALA A CA 1
ATOM 1462 C C . ALA A 1 184 ? 16.080 9.165 -2.778 1.00 82.44 184 ALA A C 1
ATOM 1464 O O . ALA A 1 184 ? 15.867 8.115 -3.395 1.00 82.44 184 ALA A O 1
ATOM 1465 N N . LEU A 1 185 ? 15.518 10.339 -3.097 1.00 84.81 185 LEU A N 1
ATOM 1466 C CA . LEU A 1 185 ? 14.594 10.520 -4.221 1.00 84.81 185 LEU A CA 1
ATOM 1467 C C . LEU A 1 185 ? 15.280 10.230 -5.562 1.00 84.81 185 LEU A C 1
ATOM 1469 O O . LEU A 1 185 ? 14.766 9.431 -6.344 1.00 84.81 185 LEU A O 1
ATOM 1473 N N . ARG A 1 186 ? 16.476 10.794 -5.802 1.00 87.38 186 ARG A N 1
ATOM 1474 C CA . ARG A 1 186 ? 17.276 10.485 -7.006 1.00 87.38 186 ARG A CA 1
ATOM 1475 C C . ARG A 1 186 ? 17.526 8.986 -7.137 1.00 87.38 186 ARG A C 1
ATOM 1477 O O . ARG A 1 186 ? 17.162 8.385 -8.135 1.00 87.38 186 ARG A O 1
ATOM 1484 N N . SER A 1 187 ? 18.006 8.350 -6.070 1.00 87.75 187 SER A N 1
ATOM 1485 C CA . SER A 1 187 ? 18.254 6.905 -6.065 1.00 87.75 187 SER A CA 1
ATOM 1486 C C . SER A 1 187 ? 16.990 6.080 -6.322 1.00 87.75 187 SER A C 1
ATOM 1488 O O . SER A 1 187 ? 17.064 4.970 -6.849 1.00 87.75 187 SER A O 1
ATOM 1490 N N . TRP A 1 188 ? 15.826 6.538 -5.853 1.00 91.06 188 TRP A N 1
ATOM 1491 C CA . TRP A 1 188 ? 14.555 5.893 -6.164 1.00 91.06 188 TRP A CA 1
ATOM 1492 C C . TRP A 1 188 ? 14.221 6.052 -7.645 1.00 91.06 188 TRP A C 1
ATOM 1494 O O . TRP A 1 188 ? 14.002 5.030 -8.291 1.00 91.06 188 TRP A O 1
ATOM 1504 N N . ARG A 1 189 ? 14.282 7.274 -8.179 1.00 92.19 189 ARG A N 1
ATOM 1505 C CA . ARG A 1 189 ? 14.057 7.577 -9.596 1.00 92.19 189 ARG A CA 1
ATOM 1506 C C . ARG A 1 189 ? 14.962 6.742 -10.499 1.00 92.19 189 ARG A C 1
ATOM 1508 O O . ARG A 1 189 ? 14.455 6.031 -11.358 1.00 92.19 189 ARG A O 1
ATOM 1515 N N . ASP A 1 190 ? 16.268 6.749 -10.253 1.00 93.12 190 ASP A N 1
ATOM 1516 C CA . ASP A 1 190 ? 17.267 6.066 -11.086 1.00 93.12 190 ASP A CA 1
ATOM 1517 C C . ASP A 1 190 ? 17.004 4.557 -11.189 1.00 93.12 190 ASP A C 1
ATOM 1519 O O . ASP A 1 190 ? 17.197 3.949 -12.238 1.00 93.12 190 ASP A O 1
ATOM 1523 N N . ARG A 1 191 ? 16.487 3.943 -10.115 1.00 93.38 191 ARG A N 1
ATOM 1524 C CA . ARG A 1 191 ? 16.092 2.524 -10.115 1.00 93.38 191 ARG A CA 1
ATOM 1525 C C . ARG A 1 191 ? 14.850 2.222 -10.952 1.00 93.38 191 ARG A C 1
ATOM 1527 O O . ARG A 1 191 ? 14.639 1.054 -11.260 1.00 93.38 191 ARG A O 1
ATOM 1534 N N . HIS A 1 192 ? 14.023 3.218 -11.255 1.00 95.94 192 HIS A N 1
ATOM 1535 C CA . HIS A 1 192 ? 12.793 3.049 -12.029 1.00 95.94 192 HIS A CA 1
ATOM 1536 C C . HIS A 1 192 ? 12.926 3.513 -13.482 1.00 95.94 192 HIS A C 1
ATOM 1538 O O . HIS A 1 192 ? 12.078 3.143 -14.284 1.00 95.94 192 HIS A O 1
ATOM 1544 N N . LEU A 1 193 ? 13.980 4.261 -13.840 1.00 95.81 193 LEU A N 1
ATOM 1545 C CA . LEU A 1 193 ? 14.143 4.833 -15.184 1.00 95.81 193 LEU A CA 1
ATOM 1546 C C . LEU A 1 193 ? 13.966 3.799 -16.300 1.00 95.81 193 LEU A C 1
ATOM 1548 O O . LEU A 1 193 ? 13.139 4.014 -17.177 1.00 95.81 193 LEU A O 1
ATOM 1552 N N . LYS A 1 194 ? 14.642 2.648 -16.206 1.00 97.31 194 LYS A N 1
ATOM 1553 C CA . LYS A 1 194 ? 14.550 1.584 -17.221 1.00 97.31 194 LYS A CA 1
ATOM 1554 C C . LYS A 1 194 ? 13.132 1.041 -17.396 1.00 97.31 194 LYS A C 1
ATOM 1556 O O . LYS A 1 194 ? 12.700 0.791 -18.514 1.00 97.31 194 LYS A O 1
ATOM 1561 N N . LEU A 1 195 ? 12.403 0.860 -16.294 1.00 97.75 195 LEU A N 1
ATOM 1562 C CA . LEU A 1 195 ? 11.006 0.433 -16.340 1.00 97.75 195 LEU A CA 1
ATOM 1563 C C . LEU A 1 195 ? 10.135 1.509 -16.995 1.00 97.75 195 LEU A C 1
ATOM 1565 O O . LEU A 1 195 ? 9.273 1.197 -17.807 1.00 97.75 195 LEU A O 1
ATOM 1569 N N . TRP A 1 196 ? 10.353 2.776 -16.649 1.00 97.94 196 TRP A N 1
ATOM 1570 C CA . TRP A 1 196 ? 9.580 3.886 -17.201 1.00 97.94 196 TRP A CA 1
ATOM 1571 C C . TRP A 1 196 ? 9.853 4.126 -18.684 1.00 97.94 196 TRP A C 1
ATOM 1573 O O . TRP A 1 196 ? 8.939 4.505 -19.405 1.00 97.94 196 TRP A O 1
ATOM 1583 N N . GLU A 1 197 ? 11.086 3.922 -19.138 1.00 97.88 197 GLU A N 1
ATOM 1584 C CA . GLU A 1 197 ? 11.451 3.948 -20.557 1.00 97.88 197 GLU A CA 1
ATOM 1585 C C . GLU A 1 197 ? 10.709 2.846 -21.316 1.00 97.88 197 GLU A C 1
ATOM 1587 O O . GLU A 1 197 ? 9.957 3.165 -22.233 1.00 97.88 197 GLU A O 1
ATOM 1592 N N . ALA A 1 198 ? 10.785 1.597 -20.847 1.00 97.88 198 ALA A N 1
ATOM 1593 C CA . ALA A 1 198 ? 10.069 0.475 -21.457 1.00 97.88 198 ALA A CA 1
ATOM 1594 C C . ALA A 1 198 ? 8.543 0.699 -21.509 1.00 97.88 198 ALA A C 1
ATOM 1596 O O . ALA A 1 198 ? 7.903 0.437 -22.521 1.00 97.88 198 ALA A O 1
ATOM 1597 N N . LEU A 1 199 ? 7.943 1.246 -20.445 1.00 97.94 199 LEU A N 1
ATOM 1598 C CA . LEU A 1 199 ? 6.511 1.574 -20.432 1.00 97.94 199 LEU A CA 1
ATOM 1599 C C . LEU A 1 199 ? 6.142 2.637 -21.477 1.00 97.94 199 LEU A C 1
ATOM 1601 O O . LEU A 1 199 ? 5.101 2.525 -22.122 1.00 97.94 199 LEU A O 1
ATOM 1605 N N . ARG A 1 200 ? 6.990 3.654 -21.664 1.00 97.50 200 ARG A N 1
ATOM 1606 C CA . ARG A 1 200 ? 6.764 4.702 -22.671 1.00 97.50 200 ARG A CA 1
ATOM 1607 C C . ARG A 1 200 ? 6.960 4.192 -24.094 1.00 97.50 200 ARG A C 1
ATOM 1609 O O . ARG A 1 200 ? 6.220 4.614 -24.975 1.00 97.50 200 ARG A O 1
ATOM 1616 N N . GLU A 1 201 ? 7.909 3.285 -24.317 1.00 97.31 201 GLU A N 1
ATOM 1617 C CA . GLU A 1 201 ? 8.099 2.609 -25.610 1.00 97.31 201 GLU A CA 1
ATOM 1618 C C . GLU A 1 201 ? 6.860 1.798 -26.015 1.00 97.31 201 GLU A C 1
ATOM 1620 O O . GLU A 1 201 ? 6.506 1.754 -27.190 1.00 97.31 201 GLU A O 1
ATOM 1625 N N . LEU A 1 202 ? 6.142 1.243 -25.034 1.00 96.50 202 LEU A N 1
ATOM 1626 C CA . LEU A 1 202 ? 4.849 0.578 -25.225 1.00 96.50 202 LEU A CA 1
ATOM 1627 C C . LEU A 1 202 ? 3.659 1.553 -25.347 1.00 96.50 202 LEU A C 1
ATOM 1629 O O . LEU A 1 202 ? 2.516 1.120 -25.474 1.00 96.50 202 LEU A O 1
ATOM 1633 N N . GLY A 1 203 ? 3.898 2.867 -25.294 1.00 96.81 203 GLY A N 1
ATOM 1634 C CA . GLY A 1 203 ? 2.867 3.898 -25.415 1.00 96.81 203 GLY A CA 1
ATOM 1635 C C . GLY A 1 203 ? 2.063 4.173 -24.139 1.00 96.81 203 GLY A C 1
ATOM 1636 O O . GLY A 1 203 ? 1.059 4.884 -24.207 1.00 96.81 203 GLY A O 1
ATOM 1637 N N . LEU A 1 204 ? 2.476 3.651 -22.976 1.00 97.50 204 LEU A N 1
ATOM 1638 C CA . LEU A 1 204 ? 1.823 3.959 -21.703 1.00 97.50 204 LEU A CA 1
ATOM 1639 C C . LEU A 1 204 ? 2.317 5.295 -21.137 1.00 97.50 204 LEU A C 1
ATOM 1641 O O . LEU A 1 204 ? 3.513 5.603 -21.131 1.00 97.50 204 LEU A O 1
ATOM 1645 N N . SER A 1 205 ? 1.390 6.068 -20.569 1.00 97.12 205 SER A N 1
ATOM 1646 C CA . SER A 1 205 ? 1.741 7.228 -19.751 1.00 97.12 205 SER A CA 1
ATOM 1647 C C . SER A 1 205 ? 2.359 6.776 -18.425 1.00 97.12 205 SER A C 1
ATOM 1649 O O . SER A 1 205 ? 1.870 5.842 -17.789 1.00 97.12 205 SER A O 1
ATOM 1651 N N . VAL A 1 206 ? 3.421 7.451 -17.984 1.00 97.75 206 VAL A N 1
ATOM 1652 C CA . VAL A 1 206 ? 4.069 7.189 -16.693 1.00 97.75 206 VAL A CA 1
ATOM 1653 C C . VAL A 1 206 ? 3.885 8.399 -15.793 1.00 97.75 206 VAL A C 1
ATOM 1655 O O . VAL A 1 206 ? 4.437 9.466 -16.068 1.00 97.75 206 VAL A O 1
ATOM 1658 N N . GLU A 1 207 ? 3.163 8.204 -14.697 1.00 96.88 207 GLU A N 1
ATOM 1659 C CA . GLU A 1 207 ? 2.898 9.213 -13.679 1.00 96.88 207 GLU A CA 1
ATOM 1660 C C . GLU A 1 207 ? 3.670 8.897 -12.395 1.00 96.88 207 GLU A C 1
ATOM 1662 O O . GLU A 1 207 ? 3.753 7.747 -11.952 1.00 96.88 207 GLU A O 1
ATOM 1667 N N . VAL A 1 208 ? 4.242 9.935 -11.787 1.00 95.44 208 VAL A N 1
ATOM 1668 C CA . VAL A 1 208 ? 4.918 9.847 -10.493 1.00 95.44 208 VAL A CA 1
ATOM 1669 C C . VAL A 1 208 ? 4.220 10.788 -9.526 1.00 95.44 208 VAL A C 1
ATOM 1671 O O . VAL A 1 208 ? 4.315 12.005 -9.677 1.00 95.44 208 VAL A O 1
ATOM 1674 N N . ALA A 1 209 ? 3.554 10.220 -8.526 1.00 94.12 209 ALA A N 1
ATOM 1675 C CA . ALA A 1 209 ? 2.883 10.971 -7.476 1.00 94.12 209 ALA A CA 1
ATOM 1676 C C . ALA A 1 209 ? 3.807 11.103 -6.259 1.00 94.12 209 ALA A C 1
ATOM 1678 O O . ALA A 1 209 ? 4.242 10.098 -5.694 1.00 94.12 209 ALA A O 1
ATOM 1679 N N . GLY A 1 210 ? 4.126 12.336 -5.868 1.00 91.06 210 GLY A N 1
ATOM 1680 C CA . GLY A 1 210 ? 4.809 12.632 -4.608 1.00 91.06 210 GLY A CA 1
ATOM 1681 C C . GLY A 1 210 ? 3.785 12.924 -3.518 1.00 91.06 210 GLY A C 1
ATOM 1682 O O . GLY A 1 210 ? 2.903 13.751 -3.744 1.00 91.06 210 GLY A O 1
ATOM 1683 N N . VAL A 1 211 ? 3.905 12.251 -2.372 1.00 87.38 211 VAL A N 1
ATOM 1684 C CA . VAL A 1 211 ? 3.027 12.422 -1.198 1.00 87.38 211 VAL A CA 1
ATOM 1685 C C . VAL A 1 211 ? 3.806 12.496 0.101 1.00 87.38 211 VAL A C 1
ATOM 1687 O O . VAL A 1 211 ? 4.941 11.963 0.133 1.00 87.38 211 VAL A O 1
#

Secondary structure (DSSP, 8-state):
--GGGTTGGGGGGGGT--HHHHHHHHHHHHHTSEEEHHHHHHHHT--HHHHHHHHHHHHHTTSEEEEEETTEEEEEE--HHHHHHTT-TT-GGGS---HHHHHHHHHHHHHHHH-TTS-B--SHHHHHHHHHTTT--GGGS-EEEEP-TT-PEEEESTT---EEE-SSEEEEEE---S---HHHHHHHHHHHHHHHHHHHHTT-EEEEEE-

Radius of gyration: 17.42 Å; chains: 1; bounding box: 44×32×47 Å

pLDDT: mean 92.43, std 7.27, range [53.81, 98.12]

Foldseek 3Di:
DQPLCPPLLVLCVVVVQDDPRSVVCSLCVLQQLKEALVRVCVSVVHDPVVSVVSLVSCVVSVQWDWDDLPPGIMIGRQDLSSCVSNVNSVPCSNDDDHSQLNVLSHQLSVVCSVCSVFAKQRHQVSVVVVLVVVVNDPVLFQWDWADDPVGIDIGTPVSSGIWTDDPAEIETEDEGPPPDDPVNVVVVCVSNVSVCVSCVVVNHYYHYHYD